Protein AF-A0A4P9WPU2-F1 (afdb_monomer)

Nearest PDB structures (foldseek):
  1w2k-assembly1_T  TM=4.403E-01  e=2.031E-02  Homo sapiens
  2hft-assembly1_A-2  TM=4.332E-01  e=5.499E-02  Homo sapiens
  6xlf-assembly1_B  TM=2.628E-01  e=5.099E-01  Saccharomyces cerevisiae S288C
  7auy-assembly1_A  TM=3.536E-01  e=1.851E+00  uncultured bacterium

Mean predicted aligned error: 9.52 Å

Structure (mmCIF, N/CA/C/O backbone):
data_AF-A0A4P9WPU2-F1
#
_entry.id   AF-A0A4P9WPU2-F1
#
loop_
_atom_site.group_PDB
_atom_site.id
_atom_site.type_symbol
_atom_site.label_atom_id
_atom_site.label_alt_id
_atom_site.label_comp_id
_atom_site.label_asym_id
_atom_site.label_entity_id
_atom_site.label_seq_id
_atom_site.pdbx_PDB_ins_code
_atom_site.Cartn_x
_atom_site.Cartn_y
_atom_site.Cartn_z
_atom_site.occupancy
_atom_site.B_iso_or_equiv
_atom_site.auth_seq_id
_atom_site.auth_comp_id
_atom_site.auth_asym_id
_atom_site.auth_atom_id
_atom_site.pdbx_PDB_model_num
ATOM 1 N N . MET A 1 1 ? 28.626 13.957 -35.016 1.00 73.69 1 MET A N 1
ATOM 2 C CA . MET A 1 1 ? 28.903 12.603 -34.506 1.00 73.69 1 MET A CA 1
ATOM 3 C C . MET A 1 1 ? 27.729 11.771 -34.941 1.00 73.69 1 MET A C 1
ATOM 5 O O . MET A 1 1 ? 26.612 12.153 -34.630 1.00 73.69 1 MET A O 1
ATOM 9 N N . ASN A 1 2 ? 27.989 10.716 -35.694 1.00 83.69 2 ASN A N 1
ATOM 10 C CA . ASN A 1 2 ? 26.968 9.876 -36.293 1.00 83.69 2 ASN A CA 1
ATOM 11 C C . ASN A 1 2 ? 27.086 8.517 -35.619 1.00 83.69 2 ASN A C 1
ATOM 13 O O . ASN A 1 2 ? 28.196 7.987 -35.498 1.00 83.69 2 ASN A O 1
ATOM 17 N N . VAL A 1 3 ? 25.968 7.988 -35.142 1.00 88.12 3 VAL A N 1
ATOM 18 C CA . VAL A 1 3 ? 25.917 6.675 -34.504 1.00 88.12 3 VAL A CA 1
ATOM 19 C C . VAL A 1 3 ? 25.132 5.754 -35.409 1.00 88.12 3 VAL A C 1
ATOM 21 O O . VAL A 1 3 ? 24.046 6.113 -35.858 1.00 88.12 3 VAL A O 1
ATOM 24 N N . LEU A 1 4 ? 25.709 4.599 -35.721 1.00 90.88 4 LEU A N 1
ATOM 25 C CA . LEU A 1 4 ? 25.110 3.632 -36.624 1.00 90.88 4 LEU A CA 1
ATOM 26 C C . LEU A 1 4 ? 24.861 2.322 -35.894 1.00 90.88 4 LEU A C 1
ATOM 28 O O . LEU A 1 4 ? 25.737 1.844 -35.181 1.00 90.88 4 LEU A O 1
ATOM 32 N N . LEU A 1 5 ? 23.698 1.730 -36.127 1.00 91.50 5 LEU A N 1
ATOM 33 C CA . LEU A 1 5 ? 23.373 0.366 -35.737 1.00 91.50 5 LEU A CA 1
ATOM 34 C C . LEU A 1 5 ? 23.227 -0.460 -37.011 1.00 91.50 5 LEU A C 1
ATOM 36 O O . LEU A 1 5 ? 22.403 -0.144 -37.871 1.00 91.50 5 LEU A O 1
ATOM 40 N N . ASP A 1 6 ? 24.089 -1.460 -37.172 1.00 92.31 6 ASP A N 1
ATOM 41 C CA . ASP A 1 6 ? 24.167 -2.308 -38.369 1.00 92.31 6 ASP A CA 1
ATOM 42 C C . ASP A 1 6 ? 24.276 -1.500 -39.674 1.00 92.31 6 ASP A C 1
ATOM 44 O O . ASP A 1 6 ? 23.669 -1.807 -40.701 1.00 92.31 6 ASP A O 1
ATOM 48 N N . GLY A 1 7 ? 25.038 -0.403 -39.616 1.00 91.00 7 GLY A N 1
ATOM 49 C CA . GLY A 1 7 ? 25.258 0.503 -40.744 1.00 91.00 7 GLY A CA 1
ATOM 50 C C . GLY A 1 7 ? 24.107 1.471 -41.040 1.00 91.00 7 GLY A C 1
ATOM 51 O O . GLY A 1 7 ? 24.239 2.276 -41.962 1.00 91.00 7 GLY A O 1
ATOM 52 N N . LYS A 1 8 ? 23.011 1.447 -40.270 1.00 90.44 8 LYS A N 1
ATOM 53 C CA . LYS A 1 8 ? 21.931 2.442 -40.351 1.00 90.44 8 LYS A CA 1
ATOM 54 C C . LYS A 1 8 ? 22.140 3.532 -39.313 1.00 90.44 8 LYS A C 1
ATOM 56 O O . LYS A 1 8 ? 22.347 3.236 -38.142 1.00 90.44 8 LYS A O 1
ATOM 61 N N . GLU A 1 9 ? 22.081 4.785 -39.742 1.00 90.69 9 GLU A N 1
ATOM 62 C CA . GLU A 1 9 ? 22.194 5.931 -38.842 1.00 90.69 9 GLU A CA 1
ATOM 63 C C . GLU A 1 9 ? 20.987 6.002 -37.897 1.00 90.69 9 GLU A C 1
ATOM 65 O O . GLU A 1 9 ? 19.841 5.860 -38.328 1.00 90.69 9 GLU A O 1
ATOM 70 N N . LEU A 1 10 ? 21.262 6.179 -36.605 1.00 89.31 10 LEU A N 1
ATOM 71 C CA . LEU A 1 10 ? 20.250 6.323 -35.567 1.00 89.31 10 LEU A CA 1
ATOM 72 C C . LEU A 1 10 ? 19.917 7.801 -35.351 1.00 89.31 10 LEU A C 1
ATOM 74 O O . LEU A 1 10 ? 20.814 8.641 -35.262 1.00 89.31 10 LEU A O 1
ATOM 78 N N . ASP A 1 11 ? 18.631 8.102 -35.184 1.00 86.75 11 ASP A N 1
ATOM 79 C CA . ASP A 1 11 ? 18.154 9.455 -34.888 1.00 86.75 11 ASP A CA 1
ATOM 80 C C . ASP A 1 11 ? 18.297 9.764 -33.388 1.00 86.75 11 ASP A C 1
ATOM 82 O O . ASP A 1 11 ? 17.381 9.563 -32.591 1.00 86.75 11 ASP A O 1
ATOM 86 N N . TRP A 1 12 ? 19.509 10.144 -32.975 1.00 85.19 12 TRP A N 1
ATOM 87 C CA . TRP A 1 12 ? 19.849 10.390 -31.571 1.00 85.19 12 TRP A CA 1
ATOM 88 C C . TRP A 1 12 ? 19.360 11.757 -31.099 1.00 85.19 12 TRP A C 1
ATOM 90 O O . TRP A 1 12 ? 19.786 12.800 -31.602 1.00 85.19 12 TRP A O 1
ATOM 100 N N . GLN A 1 13 ? 18.573 11.766 -30.027 1.00 84.75 13 GLN A N 1
ATOM 101 C CA . GLN A 1 13 ? 18.270 12.990 -29.301 1.00 84.75 13 GLN A CA 1
ATOM 102 C C . GLN A 1 13 ? 19.417 13.308 -28.346 1.00 84.75 13 GLN A C 1
ATOM 104 O O . GLN A 1 13 ? 19.802 12.490 -27.513 1.00 84.75 13 GLN A O 1
ATOM 109 N N . THR A 1 14 ? 19.991 14.502 -28.485 1.00 83.31 14 THR A N 1
ATOM 110 C CA . THR A 1 14 ? 21.130 14.947 -27.674 1.00 83.31 14 THR A CA 1
ATOM 111 C C . THR A 1 14 ? 20.686 15.992 -26.664 1.00 83.31 14 THR A C 1
ATOM 113 O O . THR A 1 14 ? 20.107 17.011 -27.037 1.00 83.31 14 THR A O 1
ATOM 116 N N . THR A 1 15 ? 21.020 15.782 -25.396 1.00 84.50 15 THR A N 1
ATOM 117 C CA . THR A 1 15 ? 20.820 16.746 -24.310 1.00 84.50 15 THR A CA 1
ATOM 118 C C . THR A 1 15 ? 22.137 17.003 -23.572 1.00 84.50 15 THR A C 1
ATOM 120 O O . THR A 1 15 ? 23.083 16.225 -23.674 1.00 84.50 15 THR A O 1
ATOM 123 N N . GLY A 1 16 ? 22.234 18.113 -22.836 1.00 81.00 16 GLY A N 1
ATOM 124 C CA . GLY A 1 16 ? 23.416 18.452 -22.035 1.00 81.00 16 GLY A CA 1
ATOM 125 C C . GLY A 1 16 ? 24.224 19.642 -22.559 1.00 81.00 16 GLY A C 1
ATOM 126 O O . GLY A 1 16 ? 23.724 20.478 -23.310 1.00 81.00 16 GLY A O 1
ATOM 127 N N . LEU A 1 17 ? 25.471 19.750 -22.095 1.00 76.25 17 LEU A N 1
ATOM 128 C CA . LEU A 1 17 ? 26.398 20.848 -22.398 1.00 76.25 17 LEU A CA 1
ATOM 129 C C . LEU A 1 17 ? 27.557 20.348 -23.270 1.00 76.25 17 LEU A C 1
ATOM 131 O O . LEU A 1 17 ? 27.768 19.148 -23.407 1.00 76.25 17 LEU A O 1
ATOM 135 N N . LEU A 1 18 ? 28.366 21.270 -23.800 1.00 68.25 18 LEU A N 1
ATOM 136 C CA . LEU A 1 18 ? 29.533 20.942 -24.635 1.00 68.25 18 LEU A CA 1
ATOM 137 C C . LEU A 1 18 ? 30.511 19.956 -23.959 1.00 68.25 18 LEU A C 1
ATOM 139 O O . LEU A 1 18 ? 31.115 19.133 -24.637 1.00 68.25 18 LEU A O 1
ATOM 143 N N . ASP A 1 19 ? 30.654 20.045 -22.634 1.00 71.19 19 ASP A N 1
ATOM 144 C CA . ASP A 1 19 ? 31.538 19.191 -21.824 1.00 71.19 19 ASP A CA 1
ATOM 145 C C . ASP A 1 19 ? 30.920 17.818 -21.491 1.00 71.19 19 ASP A C 1
ATOM 147 O O . ASP A 1 19 ? 31.622 16.852 -21.200 1.00 71.19 19 ASP A O 1
ATOM 151 N N . ARG A 1 20 ? 29.586 17.705 -21.538 1.00 79.31 20 ARG A N 1
ATOM 152 C CA . ARG A 1 20 ? 28.863 16.468 -21.225 1.00 79.31 20 ARG A CA 1
ATOM 153 C C . ARG A 1 20 ? 27.540 16.411 -21.975 1.00 79.31 20 ARG A C 1
ATOM 155 O O . ARG A 1 20 ? 26.566 17.048 -21.569 1.00 79.31 20 ARG A O 1
ATOM 162 N N . GLY A 1 21 ? 27.531 15.617 -23.040 1.00 80.19 21 GLY A N 1
ATOM 163 C CA . GLY A 1 21 ? 26.334 15.261 -23.789 1.00 80.19 21 GLY A CA 1
ATOM 164 C C . GLY A 1 21 ? 25.790 13.908 -23.345 1.00 80.19 21 GLY A C 1
ATOM 165 O O . GLY A 1 21 ? 26.551 12.960 -23.147 1.00 80.19 21 GLY A O 1
ATOM 166 N N . PHE A 1 22 ? 24.475 13.827 -23.201 1.00 85.06 22 PHE A N 1
ATOM 167 C CA . PHE A 1 22 ? 23.732 12.579 -23.129 1.00 85.06 22 PHE A CA 1
ATOM 168 C C . PHE A 1 22 ? 23.009 12.408 -24.449 1.00 85.06 22 PHE A C 1
ATOM 170 O O . PHE A 1 22 ? 22.420 13.356 -24.969 1.00 85.06 22 PHE A O 1
ATOM 177 N N . HIS A 1 23 ? 23.084 11.209 -24.998 1.00 85.25 23 HIS A N 1
ATOM 178 C CA . HIS A 1 23 ? 22.472 10.915 -26.270 1.00 85.25 23 HIS A CA 1
ATOM 179 C C . HIS A 1 23 ? 21.628 9.661 -26.137 1.00 85.25 23 HIS A C 1
ATOM 181 O O . HIS A 1 23 ? 22.111 8.640 -25.644 1.00 85.25 23 HIS A O 1
ATOM 187 N N . GLU A 1 24 ? 20.380 9.760 -26.568 1.00 87.69 24 GLU A N 1
ATOM 188 C CA . GLU A 1 24 ? 19.393 8.705 -26.407 1.00 87.69 24 GLU A CA 1
ATOM 189 C C . GLU A 1 24 ? 18.705 8.428 -27.741 1.00 87.69 24 GLU A C 1
ATOM 191 O O . GLU A 1 24 ? 18.428 9.332 -28.531 1.00 87.69 24 GLU A O 1
ATOM 196 N N . TRP A 1 25 ? 18.443 7.150 -27.986 1.00 90.00 25 TRP A N 1
ATOM 197 C CA . TRP A 1 25 ? 17.628 6.673 -29.089 1.00 90.00 25 TRP A CA 1
ATOM 198 C C . TRP A 1 25 ? 16.747 5.549 -28.572 1.00 90.00 25 TRP A C 1
ATOM 200 O O . TRP A 1 25 ? 17.212 4.681 -27.829 1.00 90.00 25 TRP A O 1
ATOM 210 N N . PHE A 1 26 ? 15.480 5.586 -28.963 1.00 86.56 26 PHE A N 1
ATOM 211 C CA . PHE A 1 26 ? 14.475 4.637 -28.528 1.00 86.56 26 PHE A CA 1
ATOM 212 C C . PHE A 1 26 ? 13.592 4.245 -29.711 1.00 86.56 26 PHE A C 1
ATOM 214 O O . PHE A 1 26 ? 13.224 5.094 -30.522 1.00 86.56 26 PHE A O 1
ATOM 221 N N . ASN A 1 27 ? 13.281 2.955 -29.813 1.00 86.56 27 ASN A N 1
ATOM 222 C CA . ASN A 1 27 ? 12.413 2.401 -30.842 1.00 86.56 27 ASN A CA 1
ATOM 223 C C . ASN A 1 27 ? 11.384 1.481 -30.183 1.00 86.56 27 ASN A C 1
ATOM 225 O O . ASN A 1 27 ? 11.747 0.449 -29.625 1.00 86.56 27 ASN A O 1
ATOM 229 N N . GLU A 1 28 ? 10.112 1.870 -30.251 1.00 80.12 28 GLU A N 1
ATOM 230 C CA . GLU A 1 28 ? 8.987 1.111 -29.688 1.00 80.12 28 GLU A CA 1
ATOM 231 C C . GLU A 1 28 ? 8.450 0.042 -30.647 1.00 80.12 28 GLU A C 1
ATOM 233 O O . GLU A 1 28 ? 7.810 -0.915 -30.218 1.00 80.12 28 GLU A O 1
ATOM 238 N N . GLU A 1 29 ? 8.697 0.192 -31.949 1.00 79.06 29 GLU A N 1
ATOM 239 C CA . GLU A 1 29 ? 8.040 -0.601 -32.994 1.00 79.06 29 GLU A CA 1
ATOM 240 C C . GLU A 1 29 ? 8.885 -1.788 -33.476 1.00 79.06 29 GLU A C 1
ATOM 242 O O . GLU A 1 29 ? 8.384 -2.661 -34.188 1.00 79.06 29 GLU A O 1
ATOM 247 N N . GLY A 1 30 ? 10.170 -1.839 -33.115 1.00 77.50 30 GLY A N 1
ATOM 248 C CA . GLY A 1 30 ? 11.098 -2.852 -33.608 1.00 77.50 30 GLY A CA 1
ATOM 249 C C . GLY A 1 30 ? 12.113 -3.314 -32.570 1.00 77.50 30 GLY A C 1
ATOM 250 O O . GLY A 1 30 ? 12.576 -2.533 -31.746 1.00 77.50 30 GLY A O 1
ATOM 251 N N . GLY A 1 31 ? 12.479 -4.592 -32.662 1.00 83.75 31 GLY A N 1
ATOM 252 C CA . GLY A 1 31 ? 13.586 -5.198 -31.922 1.00 83.75 31 GLY A CA 1
ATOM 253 C C . GLY A 1 31 ? 14.805 -5.451 -32.807 1.00 83.75 31 GLY A C 1
ATOM 254 O O . GLY A 1 31 ? 14.793 -5.207 -34.020 1.00 83.75 31 GLY A O 1
ATOM 255 N N . LEU A 1 32 ? 15.857 -5.969 -32.191 1.00 87.75 32 LEU A N 1
ATOM 256 C CA . LEU A 1 32 ? 17.019 -6.495 -32.882 1.00 87.75 32 LEU A CA 1
ATOM 257 C C . LEU A 1 32 ? 16.671 -7.869 -33.464 1.00 87.75 32 LEU A C 1
ATOM 259 O O . LEU A 1 32 ? 15.954 -8.675 -32.870 1.00 87.75 32 LEU A O 1
ATOM 263 N N . SER A 1 33 ? 17.159 -8.150 -34.669 1.00 88.50 33 SER A N 1
ATOM 264 C CA . SER A 1 33 ? 17.054 -9.501 -35.216 1.00 88.50 33 SER A CA 1
ATOM 265 C C . SER A 1 33 ? 17.909 -10.478 -34.407 1.00 88.50 33 SER A C 1
ATOM 267 O O . SER A 1 33 ? 18.838 -10.093 -33.714 1.00 88.50 33 SER A O 1
ATOM 269 N N . VAL A 1 34 ? 17.664 -11.780 -34.532 1.00 88.19 34 VAL A N 1
ATOM 270 C CA . VAL A 1 34 ? 18.578 -12.761 -33.933 1.00 88.19 34 VAL A CA 1
ATOM 271 C C . VAL A 1 34 ? 19.943 -12.678 -34.626 1.00 88.19 34 VAL A C 1
ATOM 273 O O . VAL A 1 34 ? 20.028 -12.924 -35.829 1.00 88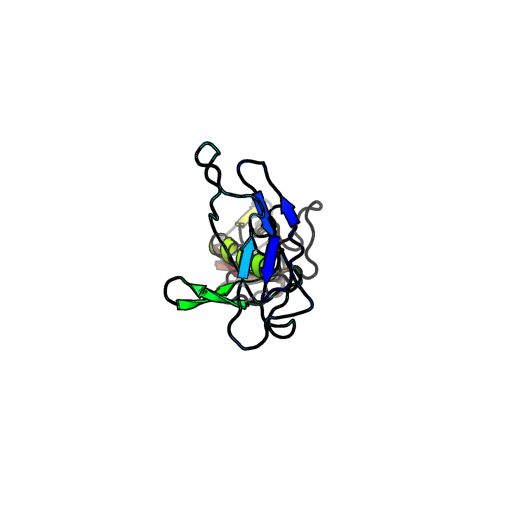.19 34 VAL A O 1
ATOM 276 N N . GLY A 1 35 ? 21.006 -12.381 -33.875 1.00 92.12 35 GLY A N 1
ATOM 277 C CA . GLY A 1 35 ? 22.371 -12.389 -34.399 1.00 92.12 35 GLY A CA 1
ATOM 278 C C . GLY A 1 35 ? 23.328 -11.442 -33.681 1.00 92.12 35 GLY A C 1
ATOM 279 O O . GLY A 1 35 ? 23.059 -10.959 -32.583 1.00 92.12 35 GLY A O 1
ATOM 280 N N . GLU A 1 36 ? 24.475 -11.213 -34.316 1.00 93.25 36 GLU A N 1
ATOM 281 C CA . GLU A 1 36 ? 25.441 -10.203 -33.890 1.00 93.25 36 GLU A CA 1
ATOM 282 C C . GLU A 1 36 ? 25.067 -8.841 -34.478 1.00 93.25 36 GLU A C 1
ATOM 284 O O . GLU A 1 36 ? 24.738 -8.736 -35.659 1.00 93.25 36 GLU A O 1
ATOM 289 N N . HIS A 1 37 ? 25.165 -7.805 -33.648 1.00 92.12 37 HIS A N 1
ATOM 290 C CA . HIS A 1 37 ? 24.855 -6.425 -34.008 1.00 92.12 37 HIS A CA 1
ATOM 291 C C . HIS A 1 37 ? 26.068 -5.531 -33.782 1.00 92.12 37 HIS A C 1
ATOM 293 O O . HIS A 1 37 ? 26.823 -5.721 -32.824 1.00 92.12 37 HIS A O 1
ATOM 299 N N . VAL A 1 38 ? 26.246 -4.532 -34.646 1.00 93.75 38 VAL A N 1
ATOM 300 C CA . VAL A 1 38 ? 27.378 -3.600 -34.575 1.00 93.75 38 VAL A CA 1
ATOM 301 C C . VAL A 1 38 ? 26.871 -2.186 -34.331 1.00 93.75 38 VAL A C 1
ATOM 303 O O . VAL A 1 38 ? 26.229 -1.587 -35.193 1.00 93.75 38 VAL A O 1
ATOM 306 N N . LEU A 1 39 ? 27.213 -1.641 -33.161 1.00 91.50 39 LEU A N 1
ATOM 307 C CA . LEU A 1 39 ? 27.008 -0.236 -32.819 1.00 91.50 39 LEU A CA 1
ATOM 308 C C . LEU A 1 39 ? 28.303 0.548 -33.069 1.00 91.50 39 LEU A C 1
ATOM 310 O O . LEU A 1 39 ? 29.311 0.340 -32.392 1.00 91.50 39 LEU A O 1
ATOM 314 N N . GLU A 1 40 ? 28.278 1.451 -34.044 1.00 91.19 40 GLU A N 1
ATOM 315 C CA . GLU A 1 40 ? 29.438 2.221 -34.491 1.00 91.19 40 GLU A CA 1
ATOM 316 C C . GLU A 1 40 ? 29.293 3.709 -34.153 1.00 91.19 40 GLU A C 1
ATOM 318 O O . GLU A 1 40 ? 28.284 4.339 -34.463 1.00 91.19 40 GLU A O 1
ATOM 323 N N . PHE A 1 41 ? 30.344 4.300 -33.580 1.00 88.06 41 PHE A N 1
ATOM 324 C CA . PHE A 1 41 ? 30.403 5.721 -33.242 1.00 88.06 41 PHE A CA 1
ATOM 325 C C . PHE A 1 41 ? 31.394 6.451 -34.151 1.00 88.06 41 PHE A C 1
ATOM 327 O O . PHE A 1 41 ? 32.606 6.252 -34.059 1.00 88.06 41 PHE A O 1
ATOM 334 N N . ARG A 1 42 ? 30.896 7.352 -35.003 1.00 87.00 42 ARG A N 1
ATOM 335 C CA . ARG A 1 42 ? 31.713 8.155 -35.923 1.00 87.00 42 ARG A CA 1
ATOM 336 C C . ARG A 1 42 ? 31.726 9.617 -35.501 1.00 87.00 42 ARG A C 1
ATOM 338 O O . ARG A 1 42 ? 30.728 10.323 -35.591 1.00 87.00 42 ARG A O 1
ATOM 345 N N . LEU A 1 43 ? 32.883 10.128 -35.089 1.00 78.19 43 LEU A N 1
ATOM 346 C CA . LEU A 1 43 ? 33.028 11.535 -34.689 1.00 78.19 43 LEU A CA 1
ATOM 347 C C . LEU A 1 43 ? 32.917 12.515 -35.871 1.00 78.19 43 LEU A C 1
ATOM 349 O O . LEU A 1 43 ? 32.555 13.671 -35.659 1.00 78.19 43 LEU A O 1
ATOM 353 N N . GLY A 1 44 ? 33.203 12.065 -37.098 1.00 74.19 44 GLY A N 1
ATOM 354 C CA . GLY A 1 44 ? 33.109 12.869 -38.328 1.00 74.19 44 GLY A CA 1
ATOM 355 C C . GLY A 1 44 ? 34.137 14.004 -38.440 1.00 74.19 44 GLY A C 1
ATOM 356 O O . GLY A 1 44 ? 34.139 14.738 -39.420 1.00 74.19 44 GLY A O 1
ATOM 357 N N . ILE A 1 45 ? 35.015 14.156 -37.445 1.00 75.00 45 ILE A N 1
ATOM 358 C CA . ILE A 1 45 ? 36.047 15.191 -37.367 1.00 75.00 45 ILE A CA 1
ATOM 359 C C . ILE A 1 45 ? 37.340 14.511 -36.895 1.00 75.00 45 ILE A C 1
ATOM 361 O O . ILE A 1 45 ? 37.283 13.770 -35.907 1.00 75.00 45 ILE A O 1
ATOM 365 N N . PRO A 1 46 ? 38.492 14.744 -37.551 1.00 76.69 46 PRO A N 1
ATOM 366 C CA . PRO A 1 46 ? 39.760 14.144 -37.150 1.00 76.69 46 PRO A CA 1
ATOM 367 C C . PRO A 1 46 ? 40.173 14.569 -35.735 1.00 76.69 46 PRO A C 1
ATOM 369 O O . PRO A 1 46 ? 39.873 15.677 -35.279 1.00 76.69 46 PRO A O 1
ATOM 372 N N . ALA A 1 47 ? 40.871 13.672 -35.039 1.00 72.81 47 ALA A N 1
ATOM 373 C CA . ALA A 1 47 ? 41.444 13.964 -33.733 1.00 72.81 47 ALA A CA 1
ATOM 374 C C . ALA A 1 47 ? 42.493 15.081 -33.856 1.00 72.81 47 ALA A C 1
ATOM 376 O O . ALA A 1 47 ? 43.340 15.053 -34.747 1.00 72.81 47 ALA A O 1
ATOM 377 N N . ASN A 1 48 ? 42.444 16.054 -32.946 1.00 78.88 48 ASN A N 1
ATOM 378 C CA . ASN A 1 48 ? 43.452 17.100 -32.826 1.00 78.88 48 ASN A CA 1
ATOM 379 C C . ASN A 1 48 ? 44.140 16.951 -31.465 1.00 78.88 48 ASN A C 1
ATOM 381 O O . ASN A 1 48 ? 43.476 17.014 -30.435 1.00 78.88 48 ASN A O 1
ATOM 385 N N . VAL A 1 49 ? 45.461 16.766 -31.474 1.00 78.75 49 VAL A N 1
ATOM 386 C CA . VAL A 1 49 ? 46.289 16.549 -30.274 1.00 78.75 49 VAL A CA 1
ATOM 387 C C . VAL A 1 49 ? 46.289 17.728 -29.296 1.00 78.75 49 VAL A C 1
ATOM 389 O O . VAL A 1 49 ? 46.639 17.543 -28.136 1.00 78.75 49 VAL A O 1
ATOM 392 N N . THR A 1 50 ? 45.896 18.926 -29.739 1.00 82.94 50 THR A N 1
ATOM 393 C CA . THR A 1 50 ? 45.761 20.114 -28.877 1.00 82.94 50 THR A CA 1
ATOM 394 C C . THR A 1 50 ? 44.325 20.384 -28.431 1.00 82.94 50 THR A C 1
ATOM 396 O O . THR A 1 50 ? 44.098 21.279 -27.618 1.00 82.94 50 THR A O 1
ATOM 399 N N . ALA A 1 51 ? 43.347 19.635 -28.947 1.00 75.94 51 ALA A N 1
ATOM 400 C CA . ALA A 1 51 ? 41.953 19.765 -28.548 1.00 75.94 51 ALA A CA 1
ATOM 401 C C . ALA A 1 51 ? 41.648 18.898 -27.312 1.00 75.94 51 ALA A C 1
ATOM 403 O O . ALA A 1 51 ? 42.325 17.894 -27.082 1.00 75.94 51 ALA A O 1
ATOM 404 N N . PRO A 1 52 ? 40.605 19.240 -26.532 1.00 73.69 52 PRO A N 1
ATOM 405 C CA . PRO A 1 52 ? 40.123 18.383 -25.456 1.00 73.69 52 PRO A CA 1
ATOM 406 C C . PRO A 1 52 ? 39.837 16.955 -25.941 1.00 73.69 52 PRO A C 1
ATOM 408 O O . PRO A 1 52 ? 39.300 16.755 -27.037 1.00 73.69 52 PRO A O 1
ATOM 411 N N . ILE A 1 53 ? 40.186 15.969 -25.109 1.00 76.94 53 ILE A N 1
ATOM 412 C CA . ILE A 1 53 ? 39.928 14.552 -25.379 1.00 76.94 53 ILE A CA 1
ATOM 413 C C . ILE A 1 53 ? 38.419 14.353 -25.516 1.00 76.94 53 ILE A C 1
ATOM 415 O O . ILE A 1 53 ? 37.646 14.723 -24.637 1.00 76.94 53 ILE A O 1
ATOM 419 N N . ARG A 1 54 ? 38.004 13.734 -26.620 1.00 77.56 54 ARG A N 1
ATOM 420 C CA . ARG A 1 54 ? 36.626 13.289 -26.824 1.00 77.56 54 ARG A CA 1
ATOM 421 C C . ARG A 1 54 ? 36.572 11.815 -26.468 1.00 77.56 54 ARG A C 1
ATOM 423 O O . ARG A 1 54 ? 37.207 11.006 -27.141 1.00 77.56 54 ARG A O 1
ATOM 430 N N . GLN A 1 55 ? 35.854 11.480 -25.407 1.00 80.50 55 GLN A N 1
ATOM 431 C CA . GLN A 1 55 ? 35.785 10.120 -24.892 1.00 80.50 55 GLN A CA 1
ATOM 432 C C . GLN A 1 55 ? 34.339 9.633 -24.866 1.00 80.50 55 GLN A C 1
ATOM 434 O O . GLN A 1 55 ? 33.430 10.359 -24.473 1.00 80.50 55 GLN A O 1
ATOM 439 N N . LEU A 1 56 ? 34.147 8.374 -25.253 1.00 85.31 56 LEU A N 1
ATOM 440 C CA . LEU A 1 56 ? 32.920 7.641 -24.986 1.00 85.31 56 LEU A CA 1
ATOM 441 C C . LEU A 1 56 ? 32.979 7.127 -23.543 1.00 85.31 56 LEU A C 1
ATOM 443 O O . LEU A 1 56 ? 33.761 6.230 -23.234 1.00 85.31 56 LEU A O 1
ATOM 447 N N . CYS A 1 57 ? 32.211 7.746 -22.649 1.00 85.38 57 CYS A N 1
ATOM 448 C CA . CYS A 1 57 ? 32.273 7.436 -21.218 1.00 85.38 57 CYS A CA 1
ATOM 449 C C . CYS A 1 57 ? 31.495 6.167 -20.851 1.00 85.38 57 CYS A C 1
ATOM 451 O O . CYS A 1 57 ? 31.952 5.378 -20.029 1.00 85.38 57 CYS A O 1
ATOM 453 N N . SER A 1 58 ? 30.322 5.972 -21.450 1.00 88.75 58 SER A N 1
ATOM 454 C CA . SER A 1 58 ? 29.468 4.812 -21.204 1.00 88.75 58 SER A CA 1
ATOM 455 C C . SER A 1 58 ? 28.528 4.586 -22.375 1.00 88.75 58 SER A C 1
ATOM 457 O O . SER A 1 58 ? 27.988 5.544 -22.925 1.00 88.75 58 SER A O 1
ATOM 459 N N . VAL A 1 59 ? 28.280 3.320 -22.696 1.00 89.31 59 VAL A N 1
ATOM 460 C CA . VAL A 1 59 ? 27.226 2.904 -23.622 1.00 89.31 59 VAL A CA 1
ATOM 461 C C . VAL A 1 59 ? 26.341 1.924 -22.881 1.00 89.31 59 VAL A C 1
ATOM 463 O O . VAL A 1 59 ? 26.841 0.991 -22.258 1.00 89.31 59 VAL A O 1
ATOM 466 N N . SER A 1 60 ? 25.036 2.156 -22.930 1.00 89.00 60 SER A N 1
ATOM 467 C CA . SER A 1 60 ? 24.033 1.212 -22.449 1.00 89.00 60 SER A CA 1
ATOM 468 C C . SER A 1 60 ? 23.094 0.907 -23.601 1.00 89.00 60 SER A C 1
ATOM 470 O O . SER A 1 60 ? 22.541 1.823 -24.200 1.00 89.00 60 SER A O 1
ATOM 472 N N . LEU A 1 61 ? 22.949 -0.375 -23.915 1.00 87.44 61 LEU A N 1
ATOM 473 C CA . LEU A 1 61 ? 21.987 -0.878 -24.883 1.00 87.44 61 LEU A CA 1
ATOM 474 C C . LEU A 1 61 ? 21.066 -1.836 -24.135 1.00 87.44 61 LEU A C 1
ATOM 476 O O . LEU A 1 61 ? 21.545 -2.749 -23.461 1.00 87.44 61 LEU A O 1
ATOM 480 N N . ALA A 1 62 ? 19.765 -1.603 -24.231 1.00 86.50 62 ALA A N 1
ATOM 481 C CA . ALA A 1 62 ? 18.754 -2.459 -23.639 1.00 86.50 62 ALA A CA 1
ATOM 482 C C . ALA A 1 62 ? 17.714 -2.782 -24.705 1.00 86.50 62 ALA A C 1
ATOM 484 O O . ALA A 1 62 ? 17.131 -1.879 -25.300 1.00 86.50 62 ALA A O 1
ATOM 485 N N . GLU A 1 63 ? 17.498 -4.071 -24.926 1.00 86.06 63 GLU A N 1
ATOM 486 C CA . GLU A 1 63 ? 16.351 -4.570 -25.665 1.00 86.06 63 GLU A CA 1
ATOM 487 C C . GLU A 1 63 ? 15.352 -5.132 -24.660 1.00 86.06 63 GLU A C 1
ATOM 489 O O . GLU A 1 63 ? 15.715 -5.841 -23.716 1.00 86.06 63 GLU A O 1
ATOM 494 N N . PHE A 1 64 ? 14.090 -4.788 -24.861 1.00 84.56 64 PHE A N 1
ATOM 495 C CA . PHE A 1 64 ? 12.997 -5.253 -24.030 1.00 84.56 64 PHE A CA 1
ATOM 496 C C . PHE A 1 64 ? 12.158 -6.238 -24.835 1.00 84.56 64 PHE A C 1
ATOM 498 O O . PHE A 1 64 ? 12.093 -6.160 -26.060 1.00 84.56 64 PHE A O 1
ATOM 505 N N . GLY A 1 65 ? 11.526 -7.181 -24.140 1.00 81.06 65 GLY A N 1
ATOM 506 C CA . GLY A 1 65 ? 10.567 -8.069 -24.784 1.00 81.06 65 GLY A CA 1
ATOM 507 C C . GLY A 1 65 ? 9.372 -7.288 -25.338 1.00 81.06 65 GLY A C 1
ATOM 508 O O . GLY A 1 65 ? 9.121 -6.152 -24.935 1.00 81.06 65 GLY A O 1
ATOM 509 N N . GLY A 1 66 ? 8.626 -7.908 -26.252 1.00 82.94 66 GLY A N 1
ATOM 510 C CA . GLY A 1 66 ? 7.403 -7.318 -26.791 1.00 82.94 66 GLY A CA 1
ATOM 511 C C . GLY A 1 66 ? 6.356 -7.045 -25.708 1.00 82.94 66 GLY A C 1
ATOM 512 O O . GLY A 1 66 ? 6.454 -7.535 -24.582 1.00 82.94 66 GLY A O 1
ATOM 513 N N . GLU A 1 67 ? 5.312 -6.299 -26.065 1.00 81.56 67 GLU A N 1
ATOM 514 C CA . GLU A 1 67 ? 4.237 -5.900 -25.147 1.00 81.56 67 GLU A CA 1
ATOM 515 C C . GLU A 1 67 ? 3.514 -7.080 -24.470 1.00 81.56 67 GLU A C 1
ATOM 517 O O . GLU A 1 67 ? 2.898 -6.924 -23.422 1.00 81.56 67 GLU A O 1
ATOM 522 N N . ASP A 1 68 ? 3.562 -8.289 -25.015 1.00 84.19 68 ASP A N 1
ATOM 523 C CA . ASP A 1 68 ? 3.056 -9.498 -24.356 1.00 84.19 68 ASP A CA 1
ATOM 524 C C . ASP A 1 68 ? 3.891 -9.920 -23.129 1.00 84.19 68 ASP A C 1
ATOM 526 O O . ASP A 1 68 ? 3.378 -10.582 -22.224 1.00 84.19 68 ASP A O 1
ATOM 530 N N . THR A 1 69 ? 5.156 -9.500 -23.068 1.00 83.38 69 THR A N 1
ATOM 531 C CA . THR A 1 69 ? 6.130 -9.878 -22.031 1.00 83.38 69 THR A CA 1
ATOM 532 C C . THR A 1 69 ? 6.605 -8.710 -21.168 1.00 83.38 69 THR A C 1
ATOM 534 O O . THR A 1 69 ? 6.804 -8.890 -19.963 1.00 83.38 69 THR A O 1
ATOM 537 N N . TYR A 1 70 ? 6.759 -7.516 -21.742 1.00 85.44 70 TYR A N 1
ATOM 538 C CA . TYR A 1 70 ? 7.161 -6.297 -21.050 1.00 85.44 70 TYR A CA 1
ATOM 539 C C . TYR A 1 70 ? 6.189 -5.166 -21.378 1.00 85.44 70 TYR A C 1
ATOM 541 O O . TYR A 1 70 ? 6.014 -4.815 -22.535 1.00 85.44 70 TYR A O 1
ATOM 549 N N . LYS A 1 71 ? 5.551 -4.600 -20.349 1.00 86.62 71 LYS A N 1
ATOM 550 C CA . LYS A 1 71 ? 4.607 -3.488 -20.504 1.00 86.62 71 LYS A CA 1
ATOM 551 C C . LYS A 1 71 ? 5.312 -2.165 -20.248 1.00 86.62 71 LYS A C 1
ATOM 553 O O . LYS A 1 71 ? 5.706 -1.911 -19.104 1.00 86.62 71 LYS A O 1
ATOM 558 N N . TYR A 1 72 ? 5.416 -1.333 -21.283 1.00 80.31 72 TYR A N 1
ATOM 559 C CA . TYR A 1 72 ? 5.965 0.023 -21.172 1.00 80.31 72 TYR A CA 1
ATOM 560 C C . TYR A 1 72 ? 4.989 1.040 -20.584 1.00 80.31 72 TYR A C 1
ATOM 562 O O . TYR A 1 72 ? 5.401 2.113 -20.151 1.00 80.31 72 TYR A O 1
ATOM 570 N N . ASP A 1 73 ? 3.701 0.706 -20.533 1.00 86.12 73 ASP A N 1
ATOM 571 C CA . ASP A 1 73 ? 2.695 1.553 -19.908 1.00 86.12 73 ASP A CA 1
ATOM 572 C C . ASP A 1 73 ? 3.016 1.795 -18.423 1.00 86.12 73 ASP A C 1
ATOM 574 O O . ASP A 1 73 ? 2.918 0.908 -17.571 1.00 86.12 73 ASP A O 1
ATOM 578 N N . ASN A 1 74 ? 3.339 3.047 -18.113 1.00 86.25 74 ASN A N 1
ATOM 579 C CA . ASN A 1 74 ? 3.633 3.543 -16.773 1.00 86.25 74 ASN A CA 1
ATOM 580 C C . ASN A 1 74 ? 2.476 3.362 -15.773 1.00 86.25 74 ASN A C 1
ATOM 582 O O . ASN A 1 74 ? 2.694 3.420 -14.560 1.00 86.25 74 ASN A O 1
ATOM 586 N N . SER A 1 75 ? 1.251 3.140 -16.252 1.00 86.56 75 SER A N 1
ATOM 587 C CA . SER A 1 75 ? 0.072 2.852 -15.435 1.00 86.56 75 SER A CA 1
ATOM 588 C C . SER A 1 75 ? -0.141 1.356 -15.176 1.00 86.56 75 SER A C 1
ATOM 590 O O . SER A 1 75 ? -0.868 0.990 -14.246 1.00 86.56 75 SER A O 1
ATOM 592 N N . TYR A 1 76 ? 0.549 0.479 -15.909 1.00 90.50 76 TYR A N 1
ATOM 593 C CA . TYR A 1 76 ? 0.430 -0.964 -15.747 1.00 90.50 76 TYR A CA 1
ATOM 594 C C . TYR A 1 76 ? 1.140 -1.444 -14.480 1.00 90.50 76 TYR A C 1
ATOM 596 O O . TYR A 1 76 ? 2.277 -1.070 -14.191 1.00 90.50 76 TYR A O 1
ATOM 604 N N . ILE A 1 77 ? 0.472 -2.289 -13.694 1.00 89.50 77 ILE A N 1
ATOM 605 C CA . ILE A 1 77 ? 1.038 -2.874 -12.475 1.00 89.50 77 ILE A CA 1
ATOM 606 C C . ILE A 1 77 ? 1.511 -4.288 -12.801 1.00 89.50 77 ILE A C 1
ATOM 608 O O . ILE A 1 77 ? 0.716 -5.221 -12.885 1.00 89.50 77 ILE A O 1
ATOM 612 N N . GLY A 1 78 ? 2.824 -4.447 -12.944 1.00 88.38 78 GLY A N 1
ATOM 613 C CA . GLY A 1 78 ? 3.476 -5.732 -13.187 1.00 88.38 78 GLY A CA 1
ATOM 614 C C . GLY A 1 78 ? 4.770 -5.878 -12.395 1.00 88.38 78 GLY A C 1
ATOM 615 O O . GLY A 1 78 ? 5.270 -4.913 -11.816 1.00 88.38 78 GLY A O 1
ATOM 616 N N . ALA A 1 79 ? 5.315 -7.092 -12.373 1.00 88.56 79 ALA A N 1
ATOM 617 C CA . ALA A 1 79 ? 6.626 -7.394 -11.812 1.00 88.56 79 ALA A CA 1
ATOM 618 C C . ALA A 1 79 ? 7.454 -8.120 -12.873 1.00 88.56 79 ALA A C 1
ATOM 620 O O . ALA A 1 79 ? 7.157 -9.260 -13.228 1.00 88.56 79 ALA A O 1
ATOM 621 N N . PHE A 1 80 ? 8.486 -7.452 -13.377 1.00 88.62 80 PHE A N 1
ATOM 622 C CA . PHE A 1 80 ? 9.301 -7.948 -14.478 1.00 88.62 80 PHE A CA 1
ATOM 623 C C . PHE A 1 80 ? 10.609 -8.513 -13.934 1.00 88.62 80 PHE A C 1
ATOM 625 O O . PHE A 1 80 ? 11.176 -7.944 -12.996 1.00 88.62 80 PHE A O 1
ATOM 632 N N . PRO A 1 81 ? 11.078 -9.653 -14.460 1.00 88.81 81 PRO A N 1
ATOM 633 C CA . PRO A 1 81 ? 12.293 -10.273 -13.974 1.00 88.81 81 PRO A CA 1
ATOM 634 C C . PRO A 1 81 ? 13.512 -9.413 -14.313 1.00 88.81 81 PRO A C 1
ATOM 636 O O . PRO A 1 81 ? 13.680 -8.956 -15.437 1.00 88.81 81 PRO A O 1
ATOM 639 N N . THR A 1 82 ? 14.384 -9.236 -13.333 1.00 87.12 82 THR A N 1
ATOM 640 C CA . THR A 1 82 ? 15.689 -8.587 -13.474 1.00 87.12 82 THR A CA 1
ATOM 641 C C . THR A 1 82 ? 16.768 -9.502 -12.913 1.00 87.12 82 THR A C 1
ATOM 643 O O . THR A 1 82 ? 16.459 -10.440 -12.183 1.00 87.12 82 THR A O 1
ATOM 646 N N . PHE A 1 83 ? 18.039 -9.259 -13.216 1.00 86.69 83 PHE A N 1
ATOM 647 C CA . PHE A 1 83 ? 19.148 -10.024 -12.641 1.00 86.69 83 PHE A CA 1
ATOM 648 C C . PHE A 1 83 ? 20.010 -9.100 -11.787 1.00 86.69 83 PHE A C 1
ATOM 650 O O . PHE A 1 83 ? 20.286 -7.967 -12.179 1.00 86.69 83 PHE A O 1
ATOM 657 N N . ASP A 1 84 ? 20.367 -9.548 -10.584 1.00 88.19 84 ASP A N 1
ATOM 658 C CA . ASP A 1 84 ? 21.316 -8.818 -9.746 1.00 88.19 84 ASP A CA 1
ATOM 659 C C . ASP A 1 84 ? 22.767 -9.049 -10.207 1.00 88.19 84 ASP A C 1
ATOM 661 O O . ASP A 1 84 ? 23.040 -9.837 -11.112 1.00 88.19 84 ASP A O 1
ATOM 665 N N . LEU A 1 85 ? 23.719 -8.375 -9.557 1.00 90.94 85 LEU A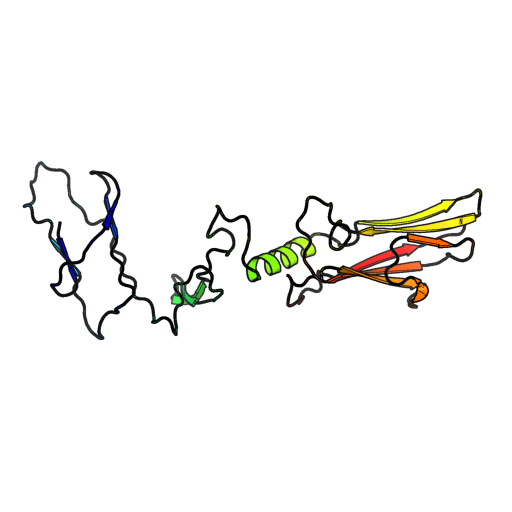 N 1
ATOM 666 C CA . LEU A 1 85 ? 25.151 -8.491 -9.867 1.00 90.94 85 LEU A CA 1
ATOM 667 C C . LEU A 1 85 ? 25.745 -9.899 -9.645 1.00 90.94 85 LEU A C 1
ATOM 669 O O . LEU A 1 85 ? 26.866 -10.159 -10.069 1.00 90.94 85 LEU A O 1
ATOM 673 N N . TYR A 1 86 ? 25.001 -10.806 -9.005 1.00 94.94 86 TYR A N 1
ATOM 674 C CA . TYR A 1 86 ? 25.351 -12.218 -8.823 1.00 94.94 86 TYR A CA 1
ATOM 675 C C . TYR A 1 86 ? 24.563 -13.139 -9.766 1.00 94.94 86 TYR A C 1
ATOM 677 O O . TYR A 1 86 ? 24.504 -14.348 -9.542 1.00 94.94 86 TYR A O 1
ATOM 685 N N . ASN A 1 87 ? 23.936 -12.578 -10.804 1.00 90.94 87 ASN A N 1
ATOM 686 C CA . ASN A 1 87 ? 23.093 -13.284 -11.763 1.00 90.94 87 ASN A CA 1
ATOM 687 C C . ASN A 1 87 ? 21.879 -13.991 -11.126 1.00 90.94 87 ASN A C 1
ATOM 689 O O . ASN A 1 87 ? 21.365 -14.982 -11.649 1.00 90.94 87 ASN A O 1
ATOM 693 N N . ARG A 1 88 ? 21.395 -13.502 -9.977 1.00 95.00 88 ARG A N 1
ATOM 694 C CA . ARG A 1 88 ? 20.183 -14.028 -9.342 1.00 95.00 88 ARG A CA 1
ATOM 695 C C . ARG A 1 88 ? 18.969 -13.290 -9.872 1.00 95.00 88 ARG A C 1
ATOM 697 O O . ARG A 1 88 ? 18.935 -12.058 -9.900 1.00 95.00 88 ARG A O 1
ATOM 704 N N . LYS A 1 89 ? 17.944 -14.058 -10.240 1.00 92.56 89 LYS A N 1
ATOM 705 C CA . LYS A 1 89 ? 16.660 -13.514 -10.673 1.00 92.56 89 LYS A CA 1
ATOM 706 C C . LYS A 1 89 ? 16.007 -12.744 -9.522 1.00 92.56 89 LYS A C 1
ATOM 708 O O . LYS A 1 89 ? 15.711 -13.295 -8.465 1.00 92.56 89 LYS A O 1
ATOM 713 N N . THR A 1 90 ? 15.773 -11.469 -9.760 1.00 91.06 90 THR A N 1
ATOM 714 C CA . THR A 1 90 ? 15.028 -10.518 -8.937 1.00 91.06 90 THR A CA 1
ATOM 715 C C . THR A 1 90 ? 13.825 -10.018 -9.738 1.00 91.06 90 THR A C 1
ATOM 717 O O . THR A 1 90 ? 13.624 -10.435 -10.879 1.00 91.06 90 THR A O 1
ATOM 720 N N . TYR A 1 91 ? 12.995 -9.160 -9.148 1.00 89.44 91 TYR A N 1
ATOM 721 C CA . TYR A 1 91 ? 11.856 -8.564 -9.842 1.00 89.44 91 TYR A CA 1
ATOM 722 C C . TYR A 1 91 ? 11.831 -7.054 -9.618 1.00 89.44 91 TYR A C 1
ATOM 724 O O . TYR A 1 91 ? 12.078 -6.583 -8.505 1.00 89.44 91 TYR A O 1
ATOM 732 N N . ARG A 1 92 ? 11.503 -6.299 -10.667 1.00 85.12 92 ARG A N 1
ATOM 733 C CA . ARG A 1 92 ? 11.308 -4.846 -10.635 1.00 85.12 92 ARG A CA 1
ATOM 734 C C . ARG A 1 92 ? 9.962 -4.499 -11.284 1.00 85.12 92 ARG A C 1
ATOM 736 O O . ARG A 1 92 ? 9.664 -5.018 -12.359 1.00 85.12 92 ARG A O 1
ATOM 743 N N . PRO A 1 93 ? 9.135 -3.644 -10.663 1.00 86.88 93 PRO A N 1
ATOM 744 C CA . PRO A 1 93 ? 7.940 -3.124 -11.316 1.00 86.88 93 PRO A CA 1
ATOM 745 C C . PRO A 1 93 ? 8.299 -2.050 -12.351 1.00 86.88 93 PRO A C 1
ATOM 747 O O . PRO A 1 93 ? 9.378 -1.458 -12.276 1.00 86.88 93 PRO A O 1
ATOM 750 N N . THR A 1 94 ? 7.390 -1.769 -13.287 1.00 81.69 94 THR A N 1
ATOM 751 C CA . THR A 1 94 ? 7.491 -0.638 -14.237 1.00 81.69 94 THR A CA 1
ATOM 752 C C . THR A 1 94 ? 6.522 0.505 -13.936 1.00 81.69 94 THR A C 1
ATOM 754 O O . THR A 1 94 ? 6.681 1.587 -14.480 1.00 81.69 94 THR A O 1
ATOM 757 N N . ASN A 1 95 ? 5.578 0.307 -13.013 1.00 85.88 95 ASN A N 1
ATOM 758 C CA . ASN A 1 95 ? 4.539 1.282 -12.692 1.00 85.88 95 ASN A CA 1
ATOM 759 C C . ASN A 1 95 ? 5.087 2.568 -12.048 1.00 85.88 95 ASN A C 1
ATOM 761 O O . ASN A 1 95 ? 5.708 2.495 -10.987 1.00 85.88 95 ASN A O 1
ATOM 765 N N . GLU A 1 96 ? 4.772 3.739 -12.604 1.00 83.12 96 GLU A N 1
ATOM 766 C CA . GLU A 1 96 ? 5.182 5.061 -12.086 1.00 83.12 96 GLU A CA 1
ATOM 767 C C . GLU A 1 96 ? 4.525 5.435 -10.753 1.00 83.12 96 GLU A C 1
ATOM 769 O O . GLU A 1 96 ? 5.066 6.232 -9.989 1.00 83.12 96 GLU A O 1
ATOM 774 N N . GLY A 1 97 ? 3.396 4.810 -10.414 1.00 83.56 97 GLY A N 1
ATOM 775 C CA . GLY A 1 97 ? 2.779 4.924 -9.094 1.00 83.56 97 GLY A CA 1
ATOM 776 C C . GLY A 1 97 ? 3.525 4.152 -8.000 1.00 83.56 97 GLY A C 1
ATOM 777 O O . GLY A 1 97 ? 3.160 4.248 -6.826 1.00 83.56 97 GLY A O 1
ATOM 778 N N . CYS A 1 98 ? 4.552 3.363 -8.330 1.00 85.69 98 CYS A N 1
ATOM 779 C CA . CYS A 1 98 ? 5.372 2.726 -7.307 1.00 85.69 98 CYS A CA 1
ATOM 780 C C . CYS A 1 98 ? 6.078 3.766 -6.428 1.00 85.69 98 CYS A C 1
ATOM 782 O O . CYS A 1 98 ? 6.520 4.821 -6.884 1.00 85.69 98 CYS A O 1
ATOM 784 N N . LEU A 1 99 ? 6.211 3.424 -5.1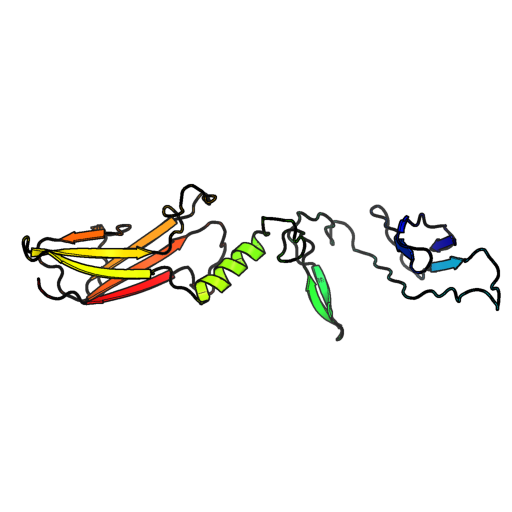45 1.00 83.00 99 LEU A N 1
ATOM 785 C CA . LEU A 1 99 ? 6.858 4.260 -4.141 1.00 83.00 99 LEU A CA 1
ATOM 786 C C . LEU A 1 99 ? 8.240 4.730 -4.633 1.00 83.00 99 LEU A C 1
ATOM 788 O O . LEU A 1 99 ? 9.074 3.913 -5.019 1.00 83.00 99 LEU A O 1
ATOM 792 N N . MET A 1 100 ? 8.466 6.046 -4.585 1.00 80.38 100 MET A N 1
ATOM 793 C CA . MET A 1 100 ? 9.689 6.741 -5.021 1.00 80.38 100 MET A CA 1
ATOM 794 C C . MET A 1 100 ? 10.015 6.698 -6.524 1.00 80.38 100 MET A C 1
ATOM 796 O O . MET A 1 100 ? 11.099 7.139 -6.900 1.00 80.38 100 MET A O 1
ATOM 800 N N . ARG A 1 101 ? 9.125 6.202 -7.394 1.00 84.56 101 ARG A N 1
ATOM 801 C CA . ARG A 1 101 ? 9.371 6.227 -8.846 1.00 84.56 101 ARG A CA 1
ATOM 802 C C . ARG A 1 101 ? 8.993 7.574 -9.461 1.00 84.56 101 ARG A C 1
ATOM 804 O O . ARG A 1 101 ? 9.837 8.217 -10.073 1.00 84.56 101 ARG A O 1
ATOM 811 N N . ASN A 1 102 ? 7.791 8.058 -9.150 1.00 85.94 102 ASN A N 1
ATOM 812 C CA . ASN A 1 102 ? 7.358 9.417 -9.453 1.00 85.94 102 ASN A CA 1
ATOM 813 C C . ASN A 1 102 ? 7.146 10.221 -8.162 1.00 85.94 102 ASN A C 1
ATOM 815 O O . ASN A 1 102 ? 6.091 10.160 -7.530 1.00 85.94 102 ASN A O 1
ATOM 819 N N . MET A 1 103 ? 8.153 11.010 -7.784 1.00 85.56 103 MET A N 1
ATOM 820 C CA . MET A 1 103 ? 8.122 11.860 -6.584 1.00 85.56 103 MET A CA 1
ATOM 821 C C . MET A 1 103 ? 7.142 13.035 -6.676 1.00 85.56 103 MET A C 1
ATOM 823 O O . MET A 1 103 ? 6.842 13.659 -5.660 1.00 85.56 103 MET A O 1
ATOM 827 N N . SER A 1 104 ? 6.657 13.352 -7.876 1.00 87.75 104 SER A N 1
ATOM 828 C CA . SER A 1 104 ? 5.641 14.382 -8.096 1.00 87.75 104 SER A CA 1
ATOM 829 C C . SER A 1 104 ? 4.216 13.835 -7.976 1.00 87.75 104 SER A C 1
ATOM 831 O O . SER A 1 104 ? 3.273 14.622 -7.916 1.00 87.75 104 SER A O 1
ATOM 833 N N . SER A 1 105 ? 4.041 12.509 -7.928 1.00 85.88 105 SER A N 1
ATOM 834 C CA . SER A 1 105 ? 2.732 11.894 -7.719 1.00 85.88 105 SER A CA 1
ATOM 835 C C . SER A 1 105 ? 2.296 12.012 -6.259 1.00 85.88 105 SER A C 1
ATOM 837 O O . SER A 1 105 ? 3.054 11.721 -5.336 1.00 85.88 105 SER A O 1
ATOM 839 N N . THR A 1 106 ? 1.033 12.375 -6.045 1.00 85.44 106 THR A N 1
ATOM 840 C CA . THR A 1 106 ? 0.381 12.339 -4.726 1.00 85.44 106 THR A CA 1
ATOM 841 C C . THR A 1 106 ? -0.318 11.009 -4.446 1.00 85.44 106 THR A C 1
ATOM 843 O O . THR A 1 106 ? -0.867 10.819 -3.361 1.00 85.44 106 THR A O 1
ATOM 846 N N . VAL A 1 107 ? -0.312 10.086 -5.413 1.00 85.25 107 VAL A N 1
ATOM 847 C CA . VAL A 1 107 ? -1.006 8.798 -5.337 1.00 85.25 107 VAL A CA 1
ATOM 848 C C . VAL A 1 107 ? -0.020 7.666 -5.595 1.00 85.25 107 VAL A C 1
ATOM 850 O O . VAL A 1 107 ? 0.714 7.672 -6.586 1.00 85.25 107 VAL A O 1
ATOM 853 N N . PHE A 1 108 ? -0.024 6.682 -4.699 1.00 89.81 108 PHE A N 1
ATOM 854 C CA . PHE A 1 108 ? 0.741 5.450 -4.860 1.00 89.81 108 PHE A CA 1
ATOM 855 C C . PHE A 1 108 ? -0.078 4.379 -5.579 1.00 89.81 108 PHE A C 1
ATOM 857 O O . PHE A 1 108 ? -1.307 4.378 -5.549 1.00 89.81 108 PHE A O 1
ATOM 864 N N . CYS A 1 109 ? 0.606 3.415 -6.187 1.00 90.62 109 CYS A N 1
ATOM 865 C CA . CYS A 1 109 ? -0.052 2.258 -6.765 1.00 90.62 109 CYS A CA 1
ATOM 866 C C . CYS A 1 109 ? -0.688 1.388 -5.658 1.00 90.62 109 CYS A C 1
ATOM 868 O O . CYS A 1 109 ? -0.166 1.336 -4.536 1.00 90.62 109 CYS A O 1
ATOM 870 N N . PRO A 1 110 ? -1.769 0.646 -5.964 1.00 91.75 110 PRO A N 1
ATOM 871 C CA . PRO A 1 110 ? -2.471 -0.211 -5.006 1.00 91.75 110 PRO A CA 1
ATOM 872 C C . PRO A 1 110 ? -1.562 -1.144 -4.194 1.00 91.75 110 PRO A C 1
ATOM 874 O O . PRO A 1 110 ? -1.765 -1.317 -2.997 1.00 91.75 110 PRO A O 1
ATOM 877 N N . VAL A 1 111 ? -0.518 -1.708 -4.814 1.00 91.12 111 VAL A N 1
ATOM 878 C CA . VAL A 1 111 ? 0.429 -2.615 -4.138 1.00 91.12 111 VAL A CA 1
ATOM 879 C C . VAL A 1 111 ? 1.252 -1.880 -3.077 1.00 91.12 111 VAL A C 1
ATOM 881 O O . VAL A 1 111 ? 1.479 -2.404 -1.987 1.00 91.12 111 VAL A O 1
ATOM 884 N N . CYS A 1 112 ? 1.699 -0.659 -3.379 1.00 90.81 112 CYS A N 1
ATOM 885 C CA . CYS A 1 112 ? 2.450 0.157 -2.432 1.00 90.81 112 CYS A CA 1
ATOM 886 C C . CYS A 1 112 ? 1.559 0.659 -1.290 1.00 90.81 112 CYS A C 1
ATOM 888 O O . CYS A 1 112 ? 2.008 0.639 -0.146 1.00 90.81 112 CYS A O 1
ATOM 890 N N . ILE A 1 113 ? 0.307 1.046 -1.568 1.00 92.25 113 ILE A N 1
ATOM 891 C CA . ILE A 1 113 ? -0.668 1.431 -0.531 1.00 92.25 113 ILE A CA 1
ATOM 892 C C . ILE A 1 113 ? -0.913 0.260 0.429 1.00 92.25 113 ILE A C 1
ATOM 894 O O . ILE A 1 113 ? -0.801 0.420 1.644 1.00 92.25 113 ILE A O 1
ATOM 898 N N . GLU A 1 114 ? -1.160 -0.937 -0.105 1.00 93.50 114 GLU A N 1
ATOM 899 C CA . GLU A 1 114 ? -1.339 -2.159 0.685 1.00 93.50 114 GLU A CA 1
ATOM 900 C C . GLU A 1 114 ? -0.111 -2.452 1.569 1.00 93.50 114 GLU A C 1
ATOM 902 O O . GLU A 1 114 ? -0.236 -2.719 2.768 1.00 93.50 114 GLU A O 1
ATOM 907 N N . GLY A 1 115 ? 1.096 -2.328 1.006 1.00 92.25 115 GLY A N 1
ATOM 908 C CA . GLY A 1 115 ? 2.347 -2.481 1.749 1.00 92.25 115 GLY A CA 1
ATOM 909 C C . GLY A 1 115 ? 2.544 -1.427 2.844 1.00 92.25 115 GLY A C 1
ATOM 910 O O . GLY A 1 115 ? 3.057 -1.747 3.919 1.00 92.25 115 GLY A O 1
ATOM 911 N N . LEU A 1 116 ? 2.128 -0.179 2.614 1.00 92.44 116 LEU A N 1
ATOM 912 C CA . LEU A 1 116 ? 2.180 0.887 3.618 1.00 92.44 116 LEU A CA 1
ATOM 913 C C . LEU A 1 116 ? 1.238 0.598 4.786 1.00 92.44 116 LEU A C 1
ATOM 915 O O . LEU A 1 116 ? 1.667 0.705 5.935 1.00 92.44 116 LEU A O 1
ATOM 919 N N . TRP A 1 117 ? 0.007 0.157 4.515 1.00 93.75 117 TRP A N 1
ATOM 920 C CA . TRP A 1 117 ? -0.927 -0.280 5.555 1.00 93.75 117 TRP A CA 1
ATOM 921 C C . TRP A 1 117 ? -0.330 -1.382 6.426 1.00 93.75 117 TRP A C 1
ATOM 923 O O . TRP A 1 117 ? -0.315 -1.255 7.651 1.00 93.75 117 TRP A O 1
ATOM 933 N N . GLN A 1 118 ? 0.225 -2.422 5.797 1.00 93.50 118 GLN A N 1
ATOM 934 C CA . GLN A 1 118 ? 0.851 -3.540 6.503 1.00 93.50 118 GLN A CA 1
ATOM 935 C C . GLN A 1 118 ? 2.013 -3.083 7.399 1.00 93.50 118 GLN A C 1
ATOM 937 O O . GLN A 1 118 ? 2.114 -3.490 8.556 1.00 93.50 118 GLN A O 1
ATOM 942 N N . ASN A 1 119 ? 2.868 -2.189 6.897 1.00 93.31 119 ASN A N 1
ATOM 943 C CA . ASN A 1 119 ? 4.012 -1.679 7.651 1.00 93.31 119 ASN A CA 1
ATOM 944 C C . ASN A 1 119 ? 3.609 -0.744 8.796 1.00 93.31 119 ASN A C 1
ATOM 946 O O . ASN A 1 119 ? 4.168 -0.847 9.889 1.00 93.31 119 ASN A O 1
ATOM 950 N N . LEU A 1 120 ? 2.666 0.172 8.573 1.00 93.06 120 LEU A N 1
ATOM 951 C CA . LEU A 1 120 ? 2.248 1.138 9.590 1.00 93.06 120 LEU A CA 1
ATOM 952 C C . LEU A 1 120 ? 1.465 0.455 10.711 1.00 93.06 120 LEU A C 1
ATOM 954 O O . LEU A 1 120 ? 1.835 0.596 11.875 1.00 93.06 120 LEU A O 1
ATOM 958 N N . LEU A 1 121 ? 0.456 -0.353 10.370 1.00 94.00 121 LEU A N 1
ATOM 959 C CA . LEU A 1 121 ? -0.371 -1.072 11.347 1.00 94.00 121 LEU A CA 1
ATOM 960 C C . LEU A 1 121 ? 0.387 -2.176 12.091 1.00 94.00 121 LEU A C 1
ATOM 962 O O . LEU A 1 121 ? -0.039 -2.590 13.161 1.00 94.00 121 LEU A O 1
ATOM 966 N N . SER A 1 122 ? 1.555 -2.606 11.604 1.00 93.94 122 SER A N 1
ATOM 967 C CA . SER A 1 122 ? 2.442 -3.467 12.400 1.00 93.94 122 SER A CA 1
ATOM 968 C C . SER A 1 122 ? 3.029 -2.762 13.633 1.00 93.94 122 SER A C 1
ATOM 970 O O . SER A 1 122 ? 3.486 -3.424 14.563 1.00 93.94 122 SER A O 1
ATOM 972 N N . LYS A 1 123 ? 3.033 -1.422 13.644 1.00 93.81 123 LYS A N 1
ATOM 973 C CA . LYS A 1 123 ? 3.641 -0.591 14.695 1.00 93.81 123 LYS A CA 1
ATOM 974 C C . LYS A 1 123 ? 2.618 0.176 15.529 1.00 93.81 123 LYS A C 1
ATOM 976 O O . LYS A 1 123 ? 2.979 0.688 16.585 1.00 93.81 123 LYS A O 1
ATOM 981 N N . ILE A 1 124 ? 1.375 0.285 15.061 1.00 92.62 124 ILE A N 1
ATOM 982 C CA . ILE A 1 124 ? 0.311 1.049 15.722 1.00 92.62 124 ILE A CA 1
ATOM 983 C C . ILE A 1 124 ? -0.921 0.174 15.946 1.00 92.62 124 ILE A C 1
ATOM 985 O O . ILE A 1 124 ? -1.238 -0.692 15.139 1.00 92.62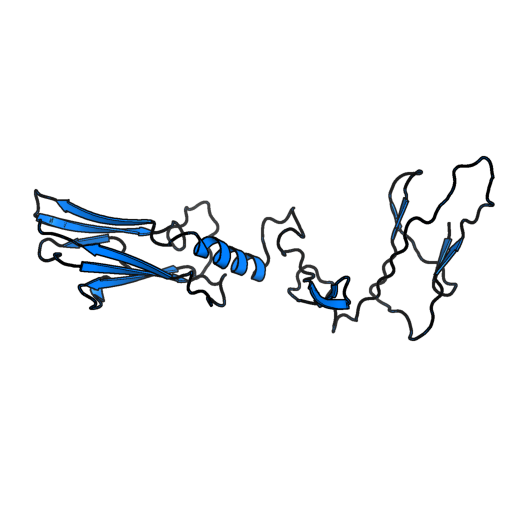 124 ILE A O 1
ATOM 989 N N . SER A 1 125 ? -1.638 0.417 17.042 1.00 92.12 125 SER A N 1
ATOM 990 C CA . SER A 1 125 ? -2.915 -0.244 17.322 1.00 92.12 125 SER A CA 1
ATOM 991 C C . SER A 1 125 ? -4.069 0.570 16.743 1.00 92.12 125 SER A C 1
ATOM 993 O O . SER A 1 125 ? -4.087 1.790 16.871 1.00 92.12 125 SER A O 1
ATOM 995 N N . LEU A 1 126 ? -5.074 -0.111 16.186 1.00 95.38 126 LEU A N 1
ATOM 996 C CA . LEU A 1 126 ? -6.341 0.514 15.780 1.00 95.38 126 LEU A CA 1
ATOM 997 C C . LEU A 1 126 ? -7.118 1.107 16.966 1.00 95.38 126 LEU A C 1
ATOM 999 O O . LEU A 1 126 ? -7.892 2.043 16.788 1.00 95.38 126 LEU A O 1
ATOM 1003 N N . ILE A 1 127 ? -6.923 0.546 18.163 1.00 96.00 127 ILE A N 1
ATOM 1004 C CA . ILE A 1 127 ? -7.521 1.014 19.416 1.00 96.00 127 ILE A CA 1
ATOM 1005 C C . ILE A 1 127 ? -6.522 1.943 20.095 1.00 96.00 127 ILE A C 1
ATOM 1007 O O . ILE A 1 127 ? -5.458 1.477 20.519 1.00 96.00 127 ILE A O 1
ATOM 1011 N N . ASP A 1 128 ? -6.894 3.210 20.238 1.00 93.88 128 ASP A N 1
ATOM 1012 C CA . ASP A 1 128 ? -6.112 4.222 20.943 1.00 93.88 128 ASP A CA 1
ATOM 1013 C C . ASP A 1 128 ? -6.356 4.098 22.456 1.00 93.88 128 ASP A C 1
ATOM 1015 O O . ASP A 1 128 ? -5.475 3.728 23.243 1.00 93.88 128 ASP A O 1
ATOM 1019 N N . SER A 1 129 ? -7.619 4.219 22.876 1.00 94.06 129 SER A N 1
ATOM 1020 C CA . SER A 1 129 ? -8.005 4.058 24.278 1.00 94.06 129 SER A CA 1
ATOM 1021 C C . SER A 1 129 ? -9.299 3.263 24.456 1.00 94.06 129 SER A C 1
ATOM 1023 O O . SER A 1 129 ? -10.144 3.174 23.572 1.00 94.06 129 SER A O 1
ATOM 1025 N N . LEU A 1 130 ? -9.397 2.614 25.613 1.00 95.12 130 LEU A N 1
ATOM 1026 C CA . LEU A 1 130 ? -10.604 1.958 26.097 1.00 95.12 130 LEU A CA 1
ATOM 1027 C C . LEU A 1 130 ? -10.720 2.357 27.561 1.00 95.12 130 LEU A C 1
ATOM 1029 O O . LEU A 1 130 ? -9.832 2.016 28.347 1.00 95.12 130 LEU A O 1
ATOM 1033 N N . THR A 1 131 ? -11.755 3.112 27.903 1.00 93.88 131 THR A N 1
ATOM 1034 C CA . THR A 1 131 ? -11.944 3.680 29.239 1.00 93.88 131 THR A CA 1
ATOM 1035 C C . THR A 1 131 ? -13.307 3.299 29.796 1.00 93.88 131 THR A C 1
ATOM 1037 O O . THR A 1 131 ? -14.256 3.050 29.055 1.00 93.88 131 THR A O 1
ATOM 1040 N N . ALA A 1 132 ? -13.380 3.217 31.122 1.00 91.69 132 ALA A N 1
ATOM 1041 C CA . ALA A 1 132 ? -14.615 3.037 31.866 1.00 91.69 132 ALA A CA 1
ATOM 1042 C C . ALA A 1 132 ? -14.762 4.236 32.801 1.00 91.69 132 ALA A C 1
ATOM 1044 O O . ALA A 1 132 ? -13.908 4.443 33.665 1.00 91.69 132 ALA A O 1
ATOM 1045 N N . THR A 1 133 ? -15.803 5.036 32.609 1.00 90.00 133 THR A N 1
ATOM 1046 C CA . THR A 1 133 ? -16.126 6.174 33.469 1.00 90.00 133 THR A CA 1
ATOM 1047 C C . THR A 1 133 ? -17.378 5.866 34.271 1.00 90.00 133 THR A C 1
ATOM 1049 O O . THR A 1 133 ? -18.316 5.254 33.770 1.00 90.00 133 THR A O 1
ATOM 1052 N N . CYS A 1 134 ? -17.370 6.261 35.538 1.00 86.69 134 CYS A N 1
ATOM 1053 C CA . CYS A 1 134 ? -18.476 6.064 36.459 1.00 86.69 134 CYS A CA 1
ATOM 1054 C C . CYS A 1 134 ? -19.068 7.422 36.820 1.00 86.69 134 CYS A C 1
ATOM 1056 O O . CYS A 1 134 ? -18.338 8.292 37.302 1.00 86.69 134 CYS A O 1
ATOM 1058 N N . ASP A 1 135 ? -20.367 7.601 36.615 1.00 85.44 135 ASP A N 1
ATOM 1059 C CA . ASP A 1 135 ? -21.093 8.741 37.155 1.00 85.44 135 ASP A CA 1
ATOM 1060 C C . ASP A 1 135 ? -21.665 8.378 38.530 1.00 85.44 135 ASP A C 1
ATOM 1062 O O . ASP A 1 135 ? -22.671 7.679 38.644 1.00 85.44 135 ASP A O 1
ATOM 1066 N N . GLY A 1 136 ? -21.024 8.874 39.591 1.00 75.56 136 GLY A N 1
ATOM 1067 C CA . GLY A 1 136 ? -21.440 8.622 40.972 1.00 75.56 136 GLY A CA 1
ATOM 1068 C C . GLY A 1 136 ? -22.801 9.221 41.349 1.00 75.56 136 GLY A C 1
ATOM 1069 O O . GLY A 1 136 ? -23.356 8.833 42.374 1.00 75.56 136 GLY A O 1
ATOM 1070 N N . ALA A 1 137 ? -23.356 10.143 40.552 1.00 77.81 137 ALA A N 1
ATOM 1071 C CA . ALA A 1 137 ? -24.680 10.711 40.806 1.00 77.81 137 ALA A CA 1
ATOM 1072 C C . ALA A 1 137 ? -25.812 9.804 40.299 1.00 77.81 137 ALA A C 1
ATOM 1074 O O . ALA A 1 137 ? -26.859 9.712 40.939 1.00 77.81 137 ALA A O 1
ATOM 1075 N N . THR A 1 138 ? -25.605 9.129 39.165 1.00 77.38 138 THR A N 1
ATOM 1076 C CA . THR A 1 138 ? -26.609 8.252 38.534 1.00 77.38 138 THR A CA 1
ATOM 1077 C C . THR A 1 138 ? -26.326 6.761 38.732 1.00 77.38 138 THR A C 1
ATOM 1079 O O . THR A 1 138 ? -27.216 5.938 38.536 1.00 77.38 138 THR A O 1
ATOM 1082 N N . GLY A 1 139 ? -25.106 6.400 39.139 1.00 79.31 139 GLY A N 1
ATOM 1083 C CA . GLY A 1 139 ? -24.620 5.018 39.188 1.00 79.31 139 GLY A CA 1
ATOM 1084 C C . GLY A 1 139 ? -24.248 4.450 37.814 1.00 79.31 139 GLY A C 1
ATOM 1085 O O . GLY A 1 139 ? -23.851 3.292 37.720 1.00 79.31 139 GLY A O 1
ATOM 1086 N N . THR A 1 140 ? -24.350 5.248 36.748 1.00 85.94 140 THR A N 1
ATOM 1087 C CA . THR A 1 140 ? -24.131 4.793 35.373 1.00 85.94 140 THR A CA 1
ATOM 1088 C C . THR A 1 140 ? -22.646 4.606 35.093 1.00 85.94 140 THR A C 1
ATOM 1090 O O . THR A 1 140 ? -21.842 5.513 35.309 1.00 85.94 140 THR A O 1
ATOM 1093 N N . THR A 1 141 ? -22.274 3.442 34.558 1.00 88.81 141 THR A N 1
ATOM 1094 C CA . THR A 1 141 ? -20.933 3.219 34.003 1.00 88.81 141 THR A CA 1
ATOM 1095 C C . THR A 1 141 ? -20.985 3.343 32.483 1.00 88.81 141 THR A C 1
ATOM 1097 O O . THR A 1 141 ? -21.793 2.675 31.835 1.00 88.81 141 THR A O 1
ATOM 1100 N N . THR A 1 142 ? -20.087 4.138 31.908 1.00 91.38 142 THR A N 1
ATOM 1101 C CA . THR A 1 142 ? -19.915 4.277 30.460 1.00 91.38 142 THR A CA 1
ATOM 1102 C C . THR A 1 142 ? -18.583 3.681 30.025 1.00 91.38 142 THR A C 1
ATOM 1104 O O . THR A 1 142 ? -17.519 4.065 30.510 1.00 91.38 142 THR A O 1
ATOM 1107 N N . LEU A 1 143 ? -18.636 2.737 29.089 1.00 92.62 143 LEU A N 1
ATOM 1108 C CA . LEU A 1 143 ? -17.481 2.240 28.354 1.00 92.62 143 LEU A CA 1
ATOM 1109 C C . LEU A 1 143 ? -17.307 3.062 27.082 1.00 92.62 143 LEU A C 1
ATOM 1111 O O . LEU A 1 143 ? -18.204 3.095 26.242 1.00 92.62 143 LEU A O 1
ATOM 1115 N N . SER A 1 144 ? -16.144 3.691 26.932 1.00 94.88 144 SER A N 1
ATOM 1116 C CA . SER A 1 144 ? -15.793 4.479 25.752 1.00 94.88 144 SER A CA 1
ATOM 1117 C C . SER A 1 144 ? -14.598 3.855 25.037 1.00 94.88 144 SER A C 1
ATOM 1119 O O . SER A 1 144 ? -13.536 3.633 25.627 1.00 94.88 144 SER A O 1
ATOM 1121 N N . LEU A 1 145 ? -14.794 3.535 23.760 1.00 96.00 145 LEU A N 1
ATOM 1122 C CA . LEU A 1 145 ? -13.781 3.038 22.842 1.00 96.00 145 LEU A CA 1
ATOM 1123 C C . LEU A 1 145 ? -13.359 4.172 21.906 1.00 96.00 145 LEU A C 1
ATOM 1125 O O . LEU A 1 145 ? -14.140 4.627 21.072 1.00 96.00 145 LEU A O 1
ATOM 1129 N N . VAL A 1 146 ? -12.086 4.551 21.975 1.00 95.31 146 VAL A N 1
ATOM 1130 C CA . VAL A 1 146 ? -11.472 5.489 21.033 1.00 95.31 146 VAL A CA 1
ATOM 1131 C C . VAL A 1 146 ? -10.597 4.708 20.062 1.00 95.31 146 VAL A C 1
ATOM 1133 O O . VAL A 1 146 ? -9.642 4.035 20.461 1.00 95.31 146 VAL A O 1
ATOM 1136 N N . VAL A 1 147 ? -10.930 4.796 18.776 1.00 95.50 147 VAL A N 1
ATOM 1137 C CA . VAL A 1 147 ? -10.175 4.191 17.671 1.00 95.50 147 VAL A CA 1
ATOM 1138 C C . VAL A 1 147 ? -9.415 5.252 16.882 1.00 95.50 147 VAL A C 1
ATOM 1140 O O . VAL A 1 147 ? -9.742 6.437 16.942 1.00 95.50 147 VAL A O 1
ATOM 1143 N N . LEU A 1 148 ? -8.417 4.826 16.105 1.00 93.69 148 LEU A N 1
ATOM 1144 C CA . LEU A 1 148 ? -7.750 5.710 15.149 1.00 93.69 148 LEU A CA 1
ATOM 1145 C C . LEU A 1 148 ? -8.776 6.331 14.182 1.00 93.69 148 LEU A C 1
ATOM 1147 O O . LEU A 1 148 ? -9.679 5.609 13.739 1.00 93.69 148 LEU A O 1
ATOM 1151 N N . PRO A 1 149 ? -8.623 7.618 13.801 1.00 91.81 149 PRO A N 1
ATOM 1152 C CA . PRO A 1 149 ? -9.571 8.360 12.961 1.00 91.81 149 PRO A CA 1
ATOM 1153 C C . PRO A 1 149 ? -9.510 7.925 11.482 1.00 91.81 149 PRO A C 1
ATOM 1155 O O . PRO A 1 149 ? -9.149 8.687 10.586 1.00 91.81 149 PRO A O 1
ATOM 1158 N N . LEU A 1 150 ? -9.850 6.662 11.237 1.00 91.38 150 LEU A N 1
ATOM 1159 C CA . LEU A 1 150 ? -9.953 5.999 9.937 1.00 91.38 150 LEU A CA 1
ATOM 1160 C C . LEU A 1 150 ? -11.417 5.628 9.661 1.00 91.38 150 LEU A C 1
ATOM 1162 O O . LEU A 1 150 ? -12.292 5.849 10.504 1.00 91.38 150 LEU A O 1
ATOM 1166 N N . ALA A 1 151 ? -11.698 5.046 8.492 1.00 89.69 151 ALA A N 1
ATOM 1167 C CA . ALA A 1 151 ? -13.050 4.671 8.093 1.00 89.69 151 ALA A CA 1
ATOM 1168 C C . ALA A 1 151 ? -14.010 5.872 8.147 1.00 89.69 151 ALA A C 1
ATOM 1170 O O . ALA A 1 151 ? -13.721 6.961 7.644 1.00 89.69 151 ALA A O 1
ATOM 1171 N N . HIS A 1 152 ? -15.159 5.694 8.795 1.00 86.25 152 HIS A N 1
ATOM 1172 C CA . HIS A 1 152 ? -16.173 6.727 8.961 1.00 86.25 152 HIS A CA 1
ATOM 1173 C C . HIS A 1 152 ? -15.757 7.854 9.923 1.00 86.25 152 HIS A C 1
ATOM 1175 O O . HIS A 1 152 ? -16.441 8.875 9.963 1.00 86.25 152 HIS A O 1
ATOM 1181 N N . PHE A 1 153 ? -14.631 7.718 10.638 1.00 89.44 153 PHE A N 1
ATOM 1182 C CA . PHE A 1 153 ? -14.079 8.751 11.524 1.00 89.44 153 PHE A CA 1
ATOM 1183 C C . PHE A 1 153 ? -13.036 9.657 10.857 1.00 89.44 153 PHE A C 1
ATOM 1185 O O . PHE A 1 153 ? -12.482 10.535 11.520 1.00 89.44 153 PHE A O 1
ATOM 1192 N N . ARG A 1 154 ? -12.757 9.486 9.555 1.00 88.50 154 ARG A N 1
ATOM 1193 C CA . ARG A 1 154 ? -11.893 10.422 8.817 1.00 88.50 154 ARG A CA 1
ATOM 1194 C C . ARG A 1 154 ? -12.501 11.829 8.830 1.00 88.50 154 ARG A C 1
ATOM 1196 O O . ARG A 1 154 ? -13.694 12.008 8.562 1.00 88.50 154 ARG A O 1
ATOM 1203 N N . THR A 1 155 ? -11.669 12.834 9.103 1.00 81.75 155 THR A N 1
ATOM 1204 C CA . THR A 1 155 ? -12.060 14.249 9.044 1.00 81.75 155 THR A CA 1
ATOM 1205 C C . THR A 1 155 ? -12.479 14.642 7.624 1.00 81.75 155 THR A C 1
ATOM 1207 O O . THR A 1 155 ? -12.008 14.073 6.641 1.00 81.75 155 THR A O 1
ATOM 1210 N N . ALA A 1 156 ? -13.378 15.625 7.503 1.00 70.25 156 ALA A N 1
ATOM 1211 C CA . ALA A 1 156 ? -14.015 15.995 6.232 1.00 70.25 156 ALA A CA 1
ATOM 1212 C C . ALA A 1 156 ? -1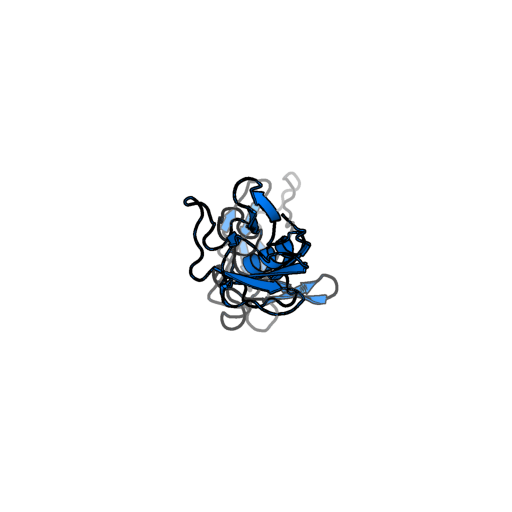3.035 16.426 5.120 1.00 70.25 156 ALA A C 1
ATOM 1214 O O . ALA A 1 156 ? -13.378 16.355 3.945 1.00 70.25 156 ALA A O 1
ATOM 1215 N N . ASN A 1 157 ? -11.816 16.828 5.483 1.00 71.00 157 ASN A N 1
ATOM 1216 C CA . ASN A 1 157 ? -10.789 17.286 4.545 1.00 71.00 157 ASN A CA 1
ATOM 1217 C C . ASN A 1 157 ? -9.916 16.144 3.990 1.00 71.00 157 ASN A C 1
ATOM 1219 O O . ASN A 1 157 ? -8.969 16.405 3.253 1.00 71.00 157 ASN A O 1
ATOM 1223 N N . VAL A 1 158 ? -10.195 14.889 4.358 1.00 76.81 158 VAL A N 1
ATOM 1224 C CA . VAL A 1 158 ? -9.450 13.707 3.906 1.00 76.81 158 VAL A CA 1
ATOM 1225 C C . VAL A 1 158 ? -10.313 12.903 2.938 1.00 76.81 158 VAL A C 1
ATOM 1227 O O . VAL A 1 158 ? -1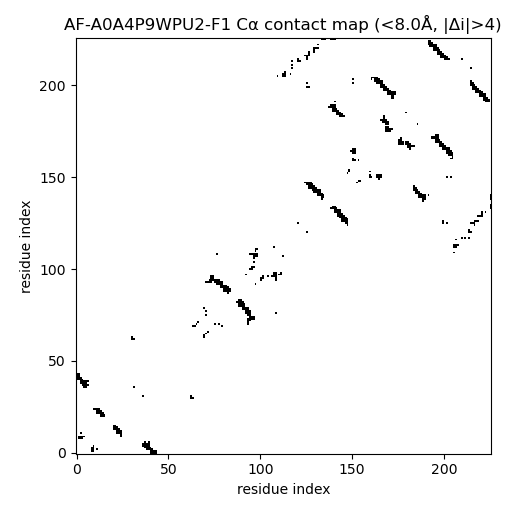1.498 12.680 3.187 1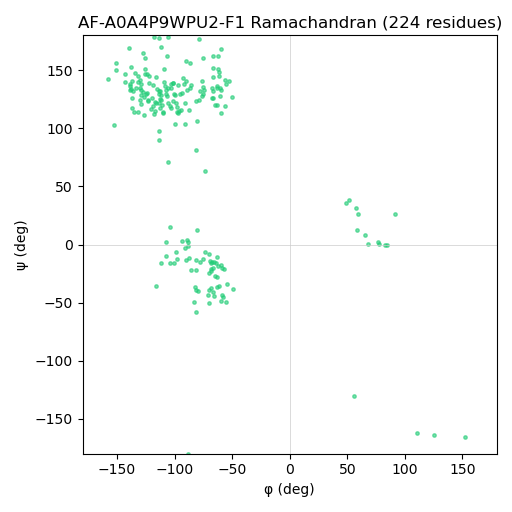.00 76.81 158 VAL A O 1
ATOM 1230 N N . ILE A 1 159 ? -9.707 12.441 1.840 1.00 76.44 159 ILE A N 1
ATOM 1231 C CA . ILE A 1 159 ? -10.365 11.570 0.861 1.00 76.44 159 ILE A CA 1
ATOM 1232 C C . ILE A 1 159 ? -10.891 10.328 1.590 1.00 76.44 159 ILE A C 1
ATOM 1234 O O . ILE A 1 159 ? -10.130 9.579 2.206 1.00 76.44 159 ILE A O 1
ATOM 1238 N N . ARG A 1 160 ? -12.211 10.130 1.546 1.00 81.94 160 ARG A N 1
ATOM 1239 C CA . ARG A 1 160 ? -12.846 8.916 2.061 1.00 81.94 160 ARG A CA 1
ATOM 1240 C C . ARG A 1 160 ? -12.660 7.796 1.053 1.00 81.94 160 ARG A C 1
ATOM 1242 O O . ARG A 1 160 ? -12.947 7.979 -0.127 1.00 81.94 160 ARG A O 1
ATOM 1249 N N . VAL A 1 161 ? -12.234 6.638 1.539 1.00 86.44 161 VAL A N 1
ATOM 1250 C CA . VAL A 1 161 ? -12.100 5.428 0.731 1.00 86.44 161 VAL A CA 1
ATOM 1251 C C . VAL A 1 161 ? -13.450 4.696 0.737 1.00 86.44 161 VAL A C 1
ATOM 1253 O O . VAL A 1 161 ? -13.910 4.282 1.806 1.00 86.44 161 VAL A O 1
ATOM 1256 N N . PRO A 1 162 ? -14.140 4.551 -0.410 1.00 88.06 162 PRO A N 1
ATOM 1257 C CA . PRO A 1 162 ? -15.428 3.863 -0.457 1.00 88.06 162 PRO A CA 1
ATOM 1258 C C . PRO A 1 162 ? -15.311 2.411 0.018 1.00 88.06 162 PRO A C 1
ATOM 1260 O O . PRO A 1 162 ? -14.426 1.687 -0.418 1.00 88.06 162 PRO A O 1
ATOM 1263 N N . GLY A 1 163 ? -16.214 1.969 0.895 1.00 89.19 163 GLY A N 1
ATOM 1264 C CA . GLY A 1 163 ? -16.195 0.604 1.442 1.00 89.19 163 GLY A CA 1
ATOM 1265 C C . GLY A 1 163 ? -15.269 0.402 2.646 1.00 89.19 163 GLY A C 1
ATOM 1266 O O . GLY A 1 163 ? -15.228 -0.698 3.192 1.00 89.19 163 GLY A O 1
ATOM 1267 N N . GLU A 1 164 ? -14.568 1.445 3.097 1.00 92.88 164 GLU A N 1
ATOM 1268 C CA . GLU A 1 164 ? -13.775 1.404 4.325 1.00 92.88 164 GLU A CA 1
ATOM 1269 C C . GLU A 1 164 ? -14.667 1.492 5.580 1.00 92.88 164 GLU A C 1
ATOM 1271 O O . GLU A 1 164 ? -15.487 2.407 5.712 1.00 92.88 164 GLU A O 1
ATOM 1276 N N . ARG A 1 165 ? -14.517 0.560 6.530 1.00 94.44 165 ARG A N 1
ATOM 1277 C CA . ARG A 1 165 ? -15.296 0.532 7.780 1.00 94.44 165 ARG A CA 1
ATOM 1278 C C . ARG A 1 165 ? -14.552 -0.110 8.950 1.00 94.44 165 ARG A C 1
ATOM 1280 O O . ARG A 1 165 ? -13.682 -0.958 8.768 1.00 94.44 165 ARG A O 1
ATOM 1287 N N . TYR A 1 166 ? -14.963 0.255 10.161 1.00 95.81 166 TYR A N 1
ATOM 1288 C CA . TYR A 1 166 ? -14.650 -0.508 11.365 1.00 95.81 166 TYR A CA 1
ATOM 1289 C C . TYR A 1 166 ? -15.766 -1.499 11.668 1.00 95.81 166 TYR A C 1
ATOM 1291 O O . TYR A 1 166 ? -16.937 -1.188 11.469 1.00 95.81 166 TYR A O 1
ATOM 1299 N N . ILE A 1 167 ? -15.375 -2.670 12.161 1.00 96.06 167 ILE A N 1
ATOM 1300 C CA . ILE A 1 167 ? -16.262 -3.679 12.730 1.00 96.06 167 ILE A CA 1
ATOM 1301 C C . ILE A 1 167 ? -15.830 -3.868 14.180 1.00 96.06 167 ILE A C 1
ATOM 1303 O O . ILE A 1 167 ? -14.679 -4.246 14.426 1.00 96.06 167 ILE A O 1
ATOM 1307 N N . VAL A 1 168 ? -16.731 -3.605 15.122 1.00 96.94 168 VAL A N 1
ATOM 1308 C CA . VAL A 1 168 ? -16.454 -3.685 16.564 1.00 96.94 168 VAL A CA 1
ATOM 1309 C C . VAL A 1 168 ? -17.268 -4.812 17.176 1.00 96.94 168 VAL A C 1
ATOM 1311 O O . VAL A 1 168 ? -18.469 -4.914 16.941 1.00 96.94 168 VAL A O 1
ATOM 1314 N N . ARG A 1 169 ? -16.622 -5.653 17.982 1.00 96.75 169 ARG A N 1
ATOM 1315 C CA . ARG A 1 169 ? -17.283 -6.720 18.738 1.00 96.75 169 ARG A CA 1
ATOM 1316 C C . ARG A 1 169 ? -16.915 -6.639 20.202 1.00 96.75 169 ARG A C 1
ATOM 1318 O O . ARG A 1 169 ? -15.737 -6.576 20.550 1.00 96.75 169 ARG A O 1
ATOM 1325 N N . TRP A 1 170 ? -17.929 -6.705 21.053 1.00 96.00 170 TRP A N 1
ATOM 1326 C CA . TRP A 1 170 ? -17.755 -6.681 22.499 1.00 96.00 170 TRP A CA 1
ATOM 1327 C C . TRP A 1 170 ? -17.914 -8.074 23.087 1.00 96.00 170 TRP A C 1
ATOM 1329 O O . TRP A 1 170 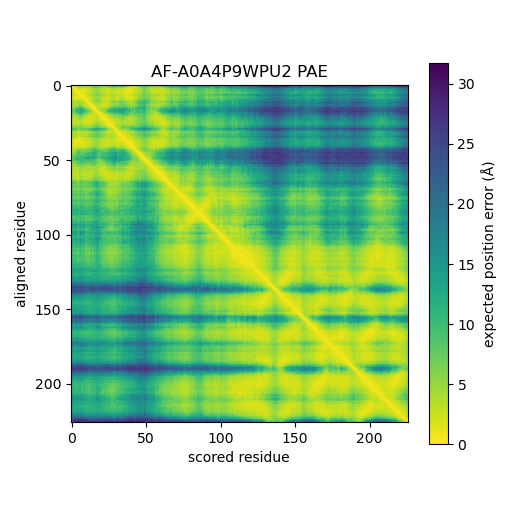? -18.814 -8.834 22.723 1.00 96.00 170 TRP A O 1
ATOM 1339 N N . THR A 1 171 ? -17.051 -8.410 24.039 1.00 94.69 171 THR A N 1
ATOM 1340 C CA . THR A 1 171 ? -17.166 -9.642 24.813 1.00 94.69 171 THR A CA 1
ATOM 1341 C C . THR A 1 171 ? -17.090 -9.355 26.306 1.00 94.69 171 THR A C 1
ATOM 1343 O O . THR A 1 171 ? -16.258 -8.577 26.774 1.00 94.69 171 THR A O 1
ATOM 1346 N N . ARG A 1 172 ? -17.951 -10.024 27.074 1.00 92.31 172 ARG A N 1
ATOM 1347 C CA . ARG A 1 172 ? -17.953 -10.015 28.537 1.00 92.31 172 ARG A CA 1
ATOM 1348 C C . ARG A 1 172 ? -17.530 -11.378 29.045 1.00 92.31 172 ARG A C 1
ATOM 1350 O O . ARG A 1 172 ? -18.192 -12.370 28.748 1.00 92.31 172 ARG A O 1
ATOM 1357 N N . ASN A 1 173 ? -16.448 -11.450 29.815 1.00 88.00 173 ASN A N 1
ATOM 1358 C CA . ASN A 1 173 ? -15.921 -12.714 30.346 1.00 88.00 173 ASN A CA 1
ATOM 1359 C C . ASN A 1 173 ? -15.788 -13.806 29.253 1.00 88.00 173 ASN A C 1
ATOM 1361 O O . ASN A 1 173 ? -16.059 -14.981 29.493 1.00 88.00 173 ASN A O 1
ATOM 1365 N N . GLY A 1 174 ? -15.425 -13.400 28.029 1.00 87.62 174 GLY A N 1
ATOM 1366 C CA . GLY A 1 174 ? -15.283 -14.282 26.865 1.00 87.62 174 GLY A CA 1
ATOM 1367 C C . GLY A 1 174 ? -16.573 -14.608 26.100 1.00 87.62 174 GLY A C 1
ATOM 1368 O O . GLY A 1 174 ? -16.501 -15.315 25.100 1.00 87.62 174 GLY A O 1
ATOM 1369 N N . ARG A 1 175 ? -17.743 -14.103 26.516 1.00 92.25 175 ARG A N 1
ATOM 1370 C CA . ARG A 1 175 ? -19.014 -14.264 25.788 1.00 92.25 175 ARG A CA 1
ATOM 1371 C C . ARG A 1 175 ? -19.333 -13.020 24.970 1.00 92.25 175 ARG A C 1
ATOM 1373 O O . ARG A 1 175 ? -19.309 -11.916 25.503 1.00 92.25 175 ARG A O 1
ATOM 1380 N N . HIS A 1 176 ? -19.628 -13.209 23.688 1.00 94.31 176 HIS A N 1
ATOM 1381 C CA . HIS A 1 176 ? -20.026 -12.141 22.768 1.00 94.31 176 HIS A CA 1
ATOM 1382 C C . HIS A 1 176 ? -21.346 -11.491 23.198 1.00 94.31 176 HIS A C 1
ATOM 1384 O O . HIS A 1 176 ? -22.276 -12.188 23.603 1.00 94.31 176 HIS A O 1
ATOM 1390 N N . VAL A 1 177 ? -21.396 -10.159 23.128 1.00 94.19 177 VAL A N 1
ATOM 1391 C CA . VAL A 1 177 ? -22.574 -9.342 23.439 1.00 94.19 177 VAL A CA 1
ATOM 1392 C C . VAL A 1 177 ? -23.046 -8.672 22.140 1.00 94.19 177 VAL A C 1
ATOM 1394 O O . VAL A 1 177 ? -22.586 -7.575 21.824 1.00 94.19 177 VAL A O 1
ATOM 1397 N N . PRO A 1 178 ? -23.938 -9.317 21.365 1.00 93.38 178 PRO A N 1
ATOM 1398 C CA . PRO A 1 178 ? -24.296 -8.867 20.015 1.00 93.38 178 PRO A CA 1
ATOM 1399 C C . PRO A 1 178 ? -25.014 -7.514 19.992 1.00 93.38 178 PRO A C 1
ATOM 1401 O O . PRO A 1 178 ? -24.910 -6.766 19.029 1.00 93.38 178 PRO A O 1
ATOM 1404 N N . GLU A 1 179 ? -25.709 -7.155 21.071 1.00 93.38 179 GLU A N 1
ATOM 1405 C CA . GLU A 1 179 ? -26.414 -5.871 21.194 1.00 93.38 179 GLU A CA 1
ATOM 1406 C C . GLU A 1 179 ? -25.473 -4.655 21.174 1.00 93.38 179 GLU A C 1
ATOM 1408 O O . GLU A 1 179 ? -25.926 -3.509 21.052 1.00 93.38 179 GLU A O 1
ATOM 1413 N N . TRP A 1 180 ? -24.174 -4.885 21.386 1.00 94.00 180 TRP A N 1
ATOM 1414 C CA . TRP A 1 180 ? -23.147 -3.848 21.440 1.00 94.00 180 TRP A CA 1
ATOM 1415 C C . TRP A 1 180 ? -22.249 -3.855 20.205 1.00 94.00 180 TRP A C 1
ATOM 1417 O O . TRP A 1 180 ? -21.330 -3.042 20.129 1.00 94.00 180 TRP A O 1
ATOM 1427 N N . ASP A 1 181 ? -22.510 -4.731 19.233 1.00 94.88 181 ASP A N 1
ATOM 1428 C CA . ASP A 1 181 ? -21.758 -4.747 17.982 1.00 94.88 181 ASP A CA 1
ATOM 1429 C C . ASP A 1 181 ? -21.806 -3.372 17.302 1.00 94.88 181 ASP A C 1
ATOM 1431 O O . ASP A 1 181 ? -22.827 -2.680 17.308 1.00 94.88 181 ASP A O 1
ATOM 1435 N N . ASP A 1 182 ? -20.652 -2.959 16.779 1.00 94.62 182 ASP A N 1
ATOM 1436 C CA . ASP A 1 182 ? -20.421 -1.662 16.134 1.00 94.62 182 ASP A CA 1
ATOM 1437 C C . ASP A 1 182 ? -20.704 -0.421 17.011 1.00 94.62 182 ASP A C 1
ATOM 1439 O O . ASP A 1 182 ? -20.698 0.708 16.514 1.00 94.62 182 ASP A O 1
ATOM 1443 N N . LYS A 1 183 ? -20.877 -0.589 18.334 1.00 94.75 183 LYS A N 1
ATOM 1444 C CA . LYS A 1 183 ? -20.933 0.529 19.288 1.00 94.75 183 LYS A CA 1
ATOM 1445 C C . LYS A 1 183 ? -19.537 0.930 19.757 1.00 94.75 183 LYS A C 1
ATOM 1447 O O . LYS A 1 183 ? -18.733 0.089 20.157 1.00 94.75 183 LYS A O 1
ATOM 1452 N N . PHE A 1 184 ? -19.288 2.237 19.766 1.00 94.62 184 PHE A N 1
ATOM 1453 C CA . PHE A 1 184 ? -18.057 2.855 20.281 1.00 94.62 184 PHE A CA 1
ATOM 1454 C C . PHE A 1 184 ? -18.236 3.430 21.689 1.00 94.62 184 PHE A C 1
ATOM 1456 O O . PHE A 1 184 ? -17.261 3.681 22.389 1.00 94.62 184 PHE A O 1
ATOM 1463 N N . GLU A 1 185 ? -19.482 3.596 22.121 1.00 93.62 185 GLU A N 1
ATOM 1464 C CA . GLU A 1 185 ? -19.829 4.045 23.459 1.00 93.62 185 GLU A CA 1
ATOM 1465 C C . GLU A 1 185 ? -21.025 3.239 23.962 1.00 93.62 185 GLU A C 1
ATOM 1467 O O . GLU A 1 185 ? -22.001 3.024 23.234 1.00 93.62 185 GLU A O 1
ATOM 1472 N N . VAL A 1 186 ? -20.929 2.751 25.197 1.00 91.56 186 VAL A N 1
ATOM 1473 C CA . VAL A 1 186 ? -21.978 1.961 25.842 1.00 91.56 186 VAL A CA 1
ATOM 1474 C C . VAL A 1 186 ? -22.131 2.429 27.282 1.00 91.56 186 VAL A C 1
ATOM 1476 O O . VAL A 1 186 ? -21.206 2.284 28.075 1.00 91.56 186 VAL A O 1
ATOM 1479 N N . ALA A 1 187 ? -23.310 2.944 27.628 1.00 88.94 187 ALA A N 1
ATOM 1480 C CA . ALA A 1 187 ? -23.672 3.325 28.990 1.00 88.94 187 ALA A CA 1
ATOM 1481 C C . ALA A 1 187 ? -24.676 2.323 29.578 1.00 88.94 187 ALA A C 1
ATOM 1483 O O . ALA A 1 187 ? -25.651 1.964 28.913 1.00 88.94 187 ALA A O 1
ATOM 1484 N N . VAL A 1 188 ? -24.443 1.865 30.812 1.00 85.31 188 VAL A N 1
ATOM 1485 C CA . VAL A 1 188 ? -25.357 0.968 31.540 1.00 85.31 188 VAL A CA 1
ATOM 1486 C C . VAL A 1 188 ? -25.469 1.413 32.997 1.00 85.31 188 VAL A C 1
ATOM 1488 O O . VAL A 1 188 ? -24.459 1.665 33.653 1.00 85.31 188 VAL A O 1
ATOM 1491 N N . GLU A 1 189 ? -26.699 1.478 33.508 1.00 75.94 189 GLU A N 1
ATOM 1492 C CA . GLU A 1 189 ? -27.001 1.961 34.864 1.00 75.94 189 GLU A CA 1
ATOM 1493 C C . GLU A 1 189 ? -26.499 1.023 35.973 1.00 75.94 189 GLU A C 1
ATOM 1495 O O . GLU A 1 189 ? -26.049 1.498 37.007 1.00 75.94 189 GLU A O 1
ATOM 1500 N N . LYS A 1 190 ? -26.570 -0.306 35.793 1.00 73.06 190 LYS A N 1
ATOM 1501 C CA . LYS A 1 190 ? -26.065 -1.312 36.752 1.00 73.06 190 LYS A CA 1
ATOM 1502 C C . LYS A 1 190 ? -25.625 -2.593 36.044 1.00 73.06 190 LYS A C 1
ATOM 1504 O O . LYS A 1 190 ? -26.214 -2.980 35.038 1.00 73.06 190 LYS A O 1
ATOM 1509 N N . GLY A 1 191 ? -24.646 -3.302 36.608 1.00 71.94 191 GLY A N 1
ATOM 1510 C CA . GLY A 1 191 ? -24.298 -4.655 36.160 1.00 71.94 191 GLY A CA 1
ATOM 1511 C C . GLY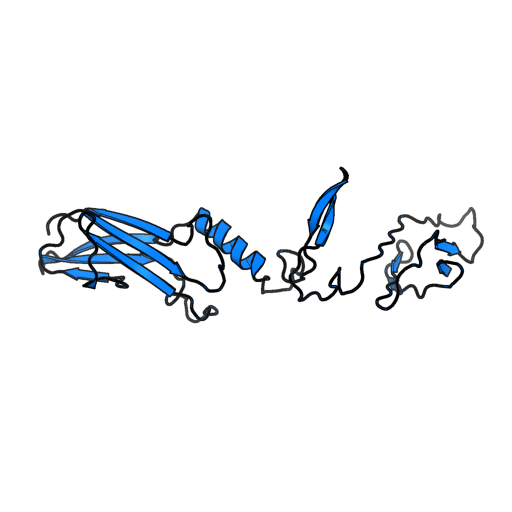 A 1 191 ? -23.220 -4.726 35.077 1.00 71.94 191 GLY A C 1
ATOM 1512 O O . GLY A 1 191 ? -23.204 -5.690 34.307 1.00 71.94 191 GLY A O 1
ATOM 1513 N N . LEU A 1 192 ? -22.333 -3.730 34.996 1.00 79.75 192 LEU A N 1
ATOM 1514 C CA . LEU A 1 192 ? -21.192 -3.683 34.073 1.00 79.75 192 LEU A CA 1
ATOM 1515 C C . LEU A 1 192 ? -19.914 -4.319 34.659 1.00 79.75 192 LEU A C 1
ATOM 1517 O O . LEU A 1 192 ? -18.879 -4.324 33.994 1.00 79.75 192 LEU A O 1
ATOM 1521 N N . GLU A 1 193 ? -19.956 -4.900 35.862 1.00 85.50 193 GLU A N 1
ATOM 1522 C CA . GLU A 1 193 ? -18.761 -5.435 36.517 1.00 85.50 193 GLU A CA 1
ATOM 1523 C C . GLU A 1 193 ? -18.180 -6.640 35.762 1.00 85.50 193 GLU A C 1
ATOM 1525 O O . GLU A 1 193 ? -18.895 -7.504 35.235 1.00 85.50 193 GLU A O 1
ATOM 1530 N N . GLY A 1 194 ? -16.854 -6.738 35.753 1.00 86.56 194 GLY A N 1
ATOM 1531 C CA . GLY A 1 194 ? -16.137 -7.876 35.185 1.00 86.56 194 GLY A CA 1
ATOM 1532 C C . GLY A 1 194 ? -15.105 -7.481 34.142 1.00 86.56 194 GLY A C 1
ATOM 1533 O O . GLY A 1 194 ? -14.667 -6.333 34.069 1.00 86.56 194 GLY A O 1
ATOM 1534 N N . VAL A 1 195 ? -14.661 -8.471 33.366 1.00 91.81 195 VAL A N 1
ATOM 1535 C CA . VAL A 1 195 ? -13.654 -8.266 32.324 1.00 91.81 195 VAL A CA 1
ATOM 1536 C C . VAL A 1 195 ? -14.352 -8.119 30.984 1.00 91.81 195 VAL A C 1
ATOM 1538 O O . VAL A 1 195 ? -14.997 -9.050 30.494 1.00 91.81 195 VAL A O 1
ATOM 1541 N N . TRP A 1 196 ? -14.169 -6.952 30.388 1.00 93.44 196 TRP A N 1
ATOM 1542 C CA . TRP A 1 196 ? -14.622 -6.630 29.048 1.00 93.44 196 TRP A CA 1
ATOM 1543 C C . TRP A 1 196 ? -13.454 -6.721 28.084 1.00 93.44 196 TRP A C 1
ATOM 1545 O O . TRP A 1 196 ? -12.341 -6.301 28.406 1.00 93.44 196 TRP A O 1
ATOM 1555 N N . ALA A 1 197 ? -13.700 -7.277 26.906 1.00 95.00 197 ALA A N 1
ATOM 1556 C CA . ALA A 1 197 ? -12.792 -7.181 25.779 1.00 95.00 197 ALA A CA 1
ATOM 1557 C C . ALA A 1 197 ? -13.527 -6.595 24.583 1.00 95.00 197 ALA A C 1
ATOM 1559 O O . ALA A 1 197 ? -14.717 -6.849 24.389 1.00 95.00 197 ALA A O 1
ATOM 1560 N N . VAL A 1 198 ? -12.793 -5.836 23.786 1.00 96.31 198 VAL A N 1
ATOM 1561 C CA . VAL A 1 198 ? -13.278 -5.278 22.535 1.00 96.31 198 VAL A CA 1
ATOM 1562 C C . VAL A 1 198 ? -12.321 -5.659 21.423 1.00 96.31 198 VAL A C 1
ATOM 1564 O O . VAL A 1 198 ? -11.114 -5.438 21.537 1.00 96.31 198 VAL A O 1
ATOM 1567 N N . ASP A 1 199 ? -12.875 -6.251 20.374 1.00 96.75 199 ASP A N 1
ATOM 1568 C CA . ASP A 1 199 ? -12.181 -6.615 19.150 1.00 96.75 199 ASP A CA 1
ATOM 1569 C C . ASP A 1 199 ? -12.588 -5.625 18.059 1.00 96.75 199 ASP A C 1
ATOM 1571 O O . ASP A 1 199 ? -13.767 -5.495 17.728 1.00 96.75 199 ASP A O 1
ATOM 1575 N N . VAL A 1 200 ? -11.608 -4.935 17.484 1.00 96.88 200 VAL A N 1
ATOM 1576 C CA . VAL A 1 200 ? -11.798 -3.994 16.379 1.00 96.88 200 VAL A CA 1
ATOM 1577 C C . VAL A 1 200 ? -11.120 -4.561 15.142 1.00 96.88 200 VAL A C 1
ATOM 1579 O O . VAL A 1 200 ? -9.913 -4.807 15.143 1.00 96.88 200 VAL A O 1
ATOM 1582 N N . LYS A 1 201 ? -11.890 -4.752 14.069 1.00 96.12 201 LYS A N 1
ATOM 1583 C CA . LYS A 1 201 ? -11.381 -5.062 12.730 1.00 96.12 201 LYS A CA 1
ATOM 1584 C C . LYS A 1 201 ? -11.551 -3.835 11.842 1.00 96.12 201 LYS A C 1
ATOM 1586 O O . LYS A 1 201 ? -12.647 -3.294 11.734 1.00 96.12 201 LYS A O 1
ATOM 1591 N N . PHE A 1 202 ? -10.480 -3.443 11.172 1.00 96.19 202 PHE A N 1
ATOM 1592 C CA . PHE A 1 202 ? -10.506 -2.455 10.106 1.00 96.19 202 PHE A CA 1
ATOM 1593 C C . PHE A 1 202 ? -10.649 -3.162 8.754 1.00 96.19 202 PHE A C 1
ATOM 1595 O O . PHE A 1 202 ? -9.961 -4.141 8.471 1.00 96.19 202 PHE A O 1
ATOM 1602 N N . GLU A 1 203 ? -11.586 -2.714 7.931 1.00 94.69 203 GLU A N 1
ATOM 1603 C CA . GLU A 1 203 ? -11.852 -3.261 6.604 1.00 94.69 203 GLU A CA 1
ATOM 1604 C C . GLU A 1 203 ? -11.713 -2.130 5.589 1.00 94.69 203 GLU A C 1
ATOM 1606 O O . GLU A 1 203 ? -12.358 -1.098 5.737 1.00 94.69 203 GLU A O 1
ATOM 1611 N N . THR A 1 204 ? -10.849 -2.306 4.590 1.00 94.19 204 THR A N 1
ATOM 1612 C CA . THR A 1 204 ? -10.572 -1.312 3.544 1.00 94.19 204 THR A CA 1
ATOM 1613 C C . THR A 1 204 ? -10.353 -2.026 2.209 1.00 94.19 204 THR A C 1
ATOM 1615 O O . THR A 1 204 ? -9.707 -3.077 2.202 1.00 94.19 204 THR A O 1
ATOM 1618 N N . PRO A 1 205 ? -10.853 -1.500 1.074 1.00 93.19 205 PRO A N 1
ATOM 1619 C CA . PRO A 1 205 ? -10.572 -2.078 -0.244 1.00 93.19 205 PRO A CA 1
ATOM 1620 C C . PRO A 1 205 ? -9.099 -1.942 -0.660 1.00 93.19 205 PRO A C 1
ATOM 1622 O O . PRO A 1 205 ? -8.660 -2.609 -1.593 1.00 93.19 205 PRO A O 1
ATOM 1625 N N . GLU A 1 206 ? -8.330 -1.085 0.015 1.00 93.44 206 GLU A N 1
ATOM 1626 C CA . GLU A 1 206 ? -6.911 -0.856 -0.275 1.00 93.44 206 GLU A CA 1
ATOM 1627 C C . GLU A 1 206 ? -6.002 -1.992 0.213 1.00 93.44 206 GLU A C 1
ATOM 1629 O O . GLU A 1 206 ? -4.837 -2.053 -0.173 1.00 93.44 206 GLU A O 1
ATOM 1634 N N . VAL A 1 207 ? -6.517 -2.899 1.049 1.00 94.31 207 VAL A N 1
ATOM 1635 C CA . VAL A 1 207 ? -5.800 -4.096 1.498 1.00 94.31 207 VAL A CA 1
ATOM 1636 C C . VAL A 1 207 ? -6.561 -5.320 1.017 1.00 94.31 207 VAL A C 1
ATOM 1638 O O . VAL A 1 207 ? -7.660 -5.611 1.484 1.00 94.31 207 VAL A O 1
ATOM 1641 N N . ARG A 1 208 ? -5.963 -6.059 0.082 1.00 91.94 208 ARG A N 1
ATOM 1642 C CA . ARG A 1 208 ? -6.571 -7.253 -0.512 1.00 91.94 208 ARG A CA 1
ATOM 1643 C C . ARG A 1 208 ? -6.374 -8.463 0.388 1.00 91.94 208 ARG A C 1
ATOM 1645 O O . ARG A 1 208 ? -7.283 -9.280 0.518 1.00 91.94 208 ARG A O 1
ATOM 1652 N N . VAL A 1 209 ? -5.195 -8.584 1.003 1.00 90.38 209 VAL A N 1
ATOM 1653 C CA . VAL A 1 209 ? -4.851 -9.717 1.869 1.00 90.38 209 VAL A CA 1
ATOM 1654 C C . VAL A 1 209 ? -4.124 -9.242 3.125 1.00 90.38 209 VAL A C 1
ATOM 1656 O O . VAL A 1 209 ? -3.084 -8.596 3.058 1.00 90.38 209 VAL A O 1
ATOM 1659 N N . ASP A 1 210 ? -4.643 -9.629 4.294 1.00 91.88 210 ASP A N 1
ATOM 1660 C CA . ASP A 1 210 ? -4.036 -9.335 5.597 1.00 91.88 210 ASP A CA 1
ATOM 1661 C C . ASP A 1 210 ? -3.372 -10.569 6.218 1.00 91.88 210 ASP A C 1
ATOM 1663 O O . ASP A 1 210 ? -3.858 -11.161 7.186 1.00 91.88 210 ASP A O 1
ATOM 1667 N N . THR A 1 211 ? -2.247 -10.981 5.635 1.00 88.50 211 THR A N 1
ATOM 1668 C CA . THR A 1 211 ? -1.497 -12.169 6.076 1.00 88.50 211 THR A CA 1
ATOM 1669 C C . THR A 1 211 ? -0.988 -12.031 7.513 1.00 88.50 211 THR A C 1
ATOM 1671 O O . THR A 1 211 ? -0.989 -13.003 8.269 1.00 88.50 211 THR A O 1
ATOM 1674 N N . ASN A 1 212 ? -0.601 -10.817 7.914 1.00 88.44 212 ASN A N 1
ATOM 1675 C CA . ASN A 1 212 ? -0.010 -10.543 9.226 1.00 88.44 212 ASN A CA 1
ATOM 1676 C C . ASN A 1 212 ? -1.049 -10.226 10.311 1.00 88.44 212 ASN A C 1
ATOM 1678 O O . ASN A 1 212 ? -0.675 -10.028 11.465 1.00 88.44 212 ASN A O 1
ATOM 1682 N N . LYS A 1 213 ? -2.345 -10.211 9.964 1.00 93.06 213 LYS A N 1
ATOM 1683 C CA . LYS A 1 213 ? -3.459 -9.906 10.876 1.00 93.06 213 LYS A CA 1
ATOM 1684 C C . LYS A 1 213 ? -3.342 -8.523 11.536 1.00 93.06 213 LYS A C 1
ATOM 1686 O O . LYS A 1 213 ? -3.793 -8.354 12.668 1.00 93.06 213 LYS A O 1
ATOM 1691 N N . VAL A 1 214 ? -2.750 -7.545 10.848 1.00 94.00 214 VAL A N 1
ATOM 1692 C CA . VAL A 1 214 ? -2.515 -6.192 11.393 1.00 94.00 214 VAL A CA 1
ATOM 1693 C C . VAL A 1 214 ? -3.747 -5.292 11.304 1.00 94.00 214 VAL A C 1
ATOM 1695 O O . VAL A 1 214 ? -3.812 -4.266 11.974 1.00 94.00 214 VAL A O 1
ATOM 1698 N N . LEU A 1 215 ? -4.771 -5.685 10.539 1.00 95.06 215 LEU A N 1
ATOM 1699 C CA . LEU A 1 215 ? -6.057 -4.980 10.486 1.00 95.06 215 LEU A CA 1
ATOM 1700 C C . LEU A 1 215 ? -6.982 -5.335 11.663 1.00 95.06 215 LEU A C 1
ATOM 1702 O O . LEU A 1 215 ? -8.181 -5.052 11.620 1.00 95.06 215 LEU A O 1
ATOM 1706 N N . LYS A 1 216 ? -6.468 -5.997 12.703 1.00 95.50 216 LYS A N 1
ATOM 1707 C CA . LYS A 1 216 ? -7.235 -6.397 13.884 1.00 95.50 216 LYS A CA 1
ATOM 1708 C C . LYS A 1 216 ? -6.506 -5.970 15.148 1.00 95.50 216 LYS A C 1
ATOM 1710 O O . LYS A 1 216 ? -5.310 -6.200 15.284 1.00 95.50 216 LYS A O 1
ATOM 1715 N N . SER A 1 217 ? -7.243 -5.401 16.092 1.00 96.00 217 SER A N 1
ATOM 1716 C CA . SER A 1 217 ? -6.741 -5.078 17.427 1.00 96.00 217 SER A CA 1
ATOM 1717 C C . SER A 1 217 ? -7.750 -5.510 18.485 1.00 96.00 217 SER A C 1
ATOM 1719 O O . SER A 1 217 ? -8.954 -5.493 18.243 1.00 96.00 217 SER A O 1
ATOM 1721 N N . SER A 1 218 ? -7.253 -5.912 19.653 1.00 95.62 218 SER A N 1
ATOM 1722 C CA . SER A 1 218 ? -8.070 -6.316 20.794 1.00 95.62 218 SER A CA 1
ATOM 1723 C C . SER A 1 218 ? -7.553 -5.648 22.057 1.00 95.62 218 SER A C 1
ATOM 1725 O O . SER A 1 218 ? -6.354 -5.698 22.340 1.00 95.62 218 SER A O 1
ATOM 1727 N N . LYS A 1 219 ? -8.452 -5.097 22.874 1.00 96.06 219 LYS A N 1
ATOM 1728 C CA . LYS A 1 219 ? -8.108 -4.513 24.178 1.00 96.06 219 LYS A CA 1
ATOM 1729 C C . LYS A 1 219 ? -9.054 -5.024 25.254 1.00 96.06 219 LYS A C 1
ATOM 1731 O O . LYS A 1 219 ? -10.226 -5.272 24.991 1.00 96.06 219 LYS A O 1
ATOM 1736 N N . LYS A 1 220 ? -8.531 -5.206 26.467 1.00 95.50 220 LYS A N 1
ATOM 1737 C CA . LYS A 1 220 ? -9.299 -5.649 27.635 1.00 95.50 220 LYS A CA 1
ATOM 1738 C C . LYS A 1 220 ? -9.309 -4.568 28.700 1.00 95.50 220 LYS A C 1
ATOM 1740 O O . LYS A 1 220 ? -8.299 -3.899 28.902 1.00 95.50 220 LYS A O 1
ATOM 1745 N N . ILE A 1 221 ? -10.423 -4.450 29.408 1.00 94.06 221 ILE A N 1
ATOM 1746 C CA . ILE A 1 221 ? -10.576 -3.587 30.575 1.00 94.06 221 ILE A CA 1
ATOM 1747 C C . ILE A 1 221 ? -11.329 -4.341 31.668 1.00 94.06 221 ILE A C 1
ATOM 1749 O O . ILE A 1 221 ? -12.250 -5.111 31.397 1.00 94.06 221 ILE A O 1
ATOM 1753 N N . LYS A 1 222 ? -10.912 -4.146 32.918 1.00 91.81 222 LYS A N 1
ATOM 1754 C CA . LYS A 1 222 ? -11.638 -4.645 34.083 1.00 91.81 222 LYS A CA 1
ATOM 1755 C C . LYS A 1 222 ? -12.457 -3.496 34.651 1.00 91.81 222 LYS A C 1
ATOM 1757 O O . LYS A 1 222 ? -11.889 -2.475 35.023 1.00 91.81 222 LYS A O 1
ATOM 1762 N N . VAL A 1 223 ? -13.765 -3.685 34.723 1.00 87.62 223 VAL A N 1
ATOM 1763 C CA . VAL A 1 223 ? -14.706 -2.717 35.285 1.00 87.62 223 VAL A CA 1
ATOM 1764 C C . VAL A 1 223 ? -15.066 -3.174 36.695 1.00 87.62 223 VAL A C 1
ATOM 1766 O O . VAL A 1 223 ? -15.458 -4.328 36.898 1.00 87.62 223 VAL A O 1
ATOM 1769 N N . GLY A 1 224 ? -14.845 -2.292 37.669 1.00 81.12 224 GLY A N 1
ATOM 1770 C CA . GLY A 1 224 ? -15.264 -2.480 39.058 1.00 81.12 224 GLY A CA 1
ATOM 1771 C C . GLY A 1 224 ? -16.679 -1.957 39.300 1.00 81.12 224 GLY A C 1
ATOM 1772 O O . GLY A 1 224 ? -17.318 -1.448 38.385 1.00 81.12 224 GLY A O 1
ATOM 1773 N N . THR A 1 225 ? -17.152 -2.079 40.535 1.00 74.69 225 THR A N 1
ATOM 1774 C CA . THR A 1 225 ? -18.406 -1.459 40.973 1.00 74.69 225 THR A CA 1
ATOM 1775 C C . THR A 1 225 ? -18.274 0.060 41.003 1.00 74.69 225 THR A C 1
ATOM 1777 O O . THR A 1 225 ? -17.362 0.585 41.650 1.00 74.69 225 THR A O 1
ATOM 1780 N N . CYS A 1 226 ? -19.203 0.718 40.312 1.00 66.75 226 CYS A N 1
ATOM 1781 C CA . CYS A 1 226 ? -19.797 1.968 40.765 1.00 66.75 226 CYS A CA 1
ATOM 1782 C C . CYS A 1 226 ? -20.664 1.679 42.008 1.00 66.75 226 CYS A C 1
ATOM 1784 O O . CYS A 1 226 ? -20.635 2.503 42.935 1.00 66.75 226 CYS A O 1
#

InterPro domains:
  IPR024079 Metallopeptidase, catalytic domain superfamily [G3DSA:3.40.390.10] (60-123)

Solvent-accessible surface area (backbone atoms only — not comparable to full-atom values): 14287 Å² total; per-residue (Å²): 106,51,43,23,53,74,83,41,78,58,83,62,50,73,47,77,49,99,92,50,72,49,74,49,73,86,67,94,90,62,79,83,74,96,75,90,81,49,79,45,82,40,65,89,63,85,89,53,95,88,52,83,87,86,75,89,85,79,86,87,87,86,86,76,62,57,74,94,78,36,67,83,53,43,84,44,87,54,75,42,82,42,67,48,100,82,71,44,84,44,73,46,66,60,26,40,32,37,84,83,65,39,82,87,55,95,58,65,30,66,70,48,48,28,51,48,51,55,60,50,33,68,77,46,65,56,59,72,44,76,48,77,47,68,41,85,88,75,42,29,38,33,42,42,53,40,58,57,68,51,49,86,54,43,57,91,93,52,89,78,62,81,82,33,36,74,47,35,43,36,24,51,78,84,41,76,41,76,94,45,47,67,54,49,64,49,75,45,60,74,87,74,59,43,47,38,36,39,39,39,35,60,43,46,77,63,50,89,75,69,89,82,53,48,51,50,35,73,53,74,50,77,40,71,86,113

Foldseek 3Di:
DFKDKQNHTFPWDWDDDPVDIDTDGDDQPDDDDPDDMDIDDDPVDDDDPPDDDDDDPDDDDDDDDHCVQDPQPLCDWDWHWDADPVRDTDTDTSHCLDPPNPPVDPHHDLVNLQVVLLVVLVPDAQWPDWDWDADPVQQKIKTATDGDCAAPNPDPVDDHAPPKDKWKWKDFPRHTDVVCIPPRMDMDRDDPAGKMKMKIAIDGPSHPDDPVSSRIDMDMDGDDGD

Secondary structure (DSSP, 8-state):
-EEEETTEEP--EEEEETTEEEEE---SS--PPSS---EEEE-SS---TTSPP-------------TTT----TT----EEEE-TTS-EEEE---TTSTTT-TT-S---HHHHHHHHHHHHTTS-SEEEEEEEE-TTT--EEEEEEE-S-GGGS-TTS---TT-EEEEEEEETTEE-GGGTT-SEEEESS---EEEEEEEEEE-TT-S--TT-TTEEEEEEEE---

pLDDT: mean 87.78, std 6.6, range [66.75, 96.94]

Organism: NCBI:txid388810

Sequence (226 aa):
MNVLLDGKELDWQTTGLLDRGFHEWFNEEGGLSVGEHVLEFRLGIPANVTAPIRQLCSVSLAEFGGEDTYKYDNSYIGAFPTFDLYNRKTYRPTNEGCLMRNMSSTVFCPVCIEGLWQNLLSKISLIDSLTATCDGATGTTTLSLVVLPLAHFRTANVIRVPGERYIVRWTRNGRHVPEWDDKFEVAVEKGLEGVWAVDVKFETPEVRVDTNKVLKSSKKIKVGTC

Radius of gyration: 31.15 Å; Cα contacts (8 Å, |Δi|>4): 342; chains: 1; bounding box: 73×35×82 Å